Protein AF-A0A835HT18-F1 (afdb_monomer_lite)

Secondary structure (DSSP, 8-state):
--PPPPPPPPSS----------SS------S------HHHHHHHHHHHHHH-TT---EEETTT---HHHHHHHHHTT-EEEESSHHHHHHHHHTT--GGGEEE--SS--GGGG-TT--S---------TT--SHHHHHHHHHH-SS--S--EEE----TT---HHHHHHHHHHHHHHHHHHHHTT-----EEE----PPPPP-

Structure (mmCIF, N/CA/C/O backbone):
data_AF-A0A835HT18-F1
#
_entry.id   AF-A0A835HT18-F1
#
loop_
_atom_site.group_PDB
_atom_site.id
_atom_site.type_symbol
_atom_site.label_atom_id
_atom_site.label_alt_id
_atom_site.label_comp_id
_atom_site.label_asym_id
_atom_site.label_entity_id
_atom_site.label_seq_id
_atom_site.pdbx_PDB_ins_code
_atom_site.Cartn_x
_atom_site.Cartn_y
_atom_site.Cartn_z
_atom_site.occupancy
_atom_site.B_iso_or_equiv
_atom_site.auth_seq_id
_atom_site.auth_comp_id
_atom_site.auth_asym_id
_atom_site.auth_atom_id
_atom_site.pdbx_PDB_model_num
ATOM 1 N N . MET A 1 1 ? -4.740 -11.310 -29.833 1.00 37.78 1 MET A N 1
ATOM 2 C CA . MET A 1 1 ? -3.892 -11.536 -28.641 1.00 37.78 1 MET A CA 1
ATOM 3 C C . MET A 1 1 ? -2.510 -11.981 -29.102 1.00 37.78 1 MET A C 1
ATOM 5 O O . MET A 1 1 ? -2.398 -13.058 -29.666 1.00 37.78 1 MET A O 1
ATOM 9 N N . LYS A 1 2 ? -1.470 -11.154 -28.945 1.00 30.23 2 LYS A N 1
ATOM 10 C CA . LYS A 1 2 ? -0.071 -11.567 -29.153 1.00 30.23 2 LYS A CA 1
ATOM 11 C C . LYS A 1 2 ? 0.671 -11.326 -27.842 1.00 30.23 2 LYS A C 1
ATOM 13 O O . LYS A 1 2 ? 0.792 -10.183 -27.409 1.00 30.23 2 LYS A O 1
ATOM 18 N N . GLY A 1 3 ? 1.054 -12.418 -27.183 1.00 33.50 3 GLY A N 1
ATOM 19 C CA . GLY A 1 3 ? 1.699 -12.409 -25.874 1.00 33.50 3 GLY A CA 1
ATOM 20 C C . GLY A 1 3 ? 3.046 -11.692 -25.915 1.00 33.50 3 GLY A C 1
ATOM 21 O O . GLY A 1 3 ? 3.874 -11.958 -26.787 1.00 33.50 3 GLY A O 1
ATOM 22 N N . ARG A 1 4 ? 3.265 -10.776 -24.968 1.00 36.06 4 ARG A N 1
ATOM 23 C CA . ARG A 1 4 ? 4.593 -10.212 -24.711 1.00 36.06 4 ARG A CA 1
ATOM 24 C C . ARG A 1 4 ? 5.417 -11.279 -23.990 1.00 36.06 4 ARG A C 1
ATOM 26 O O . ARG A 1 4 ? 5.040 -11.724 -22.911 1.00 36.06 4 ARG A O 1
ATOM 33 N N . LYS A 1 5 ? 6.511 -11.716 -24.618 1.00 32.34 5 LYS A N 1
ATOM 34 C CA . LYS A 1 5 ? 7.489 -12.634 -24.021 1.00 32.34 5 LYS A CA 1
ATOM 35 C C . LYS A 1 5 ? 8.257 -11.883 -22.931 1.00 32.34 5 LYS A C 1
ATOM 37 O O . LYS A 1 5 ? 8.897 -10.881 -23.234 1.00 32.34 5 LYS A O 1
ATOM 42 N N . VAL A 1 6 ? 8.187 -12.379 -21.699 1.00 34.62 6 VAL A N 1
ATOM 43 C CA . VAL A 1 6 ? 9.049 -11.959 -20.588 1.00 34.62 6 VAL A CA 1
ATOM 44 C C . VAL A 1 6 ? 10.230 -12.926 -20.547 1.00 34.62 6 VAL A C 1
ATOM 46 O O . VAL A 1 6 ? 10.030 -14.136 -20.465 1.00 34.62 6 VAL A O 1
ATOM 49 N N . THR A 1 7 ? 11.449 -12.408 -20.664 1.00 38.53 7 THR A N 1
ATOM 50 C CA . THR A 1 7 ? 12.697 -13.175 -20.543 1.00 38.53 7 THR A CA 1
ATOM 51 C C . THR A 1 7 ? 13.316 -12.926 -19.173 1.00 38.53 7 THR A C 1
ATOM 53 O O . THR A 1 7 ? 13.544 -11.776 -18.809 1.00 38.53 7 THR A O 1
ATOM 56 N N . ASN A 1 8 ? 13.582 -13.99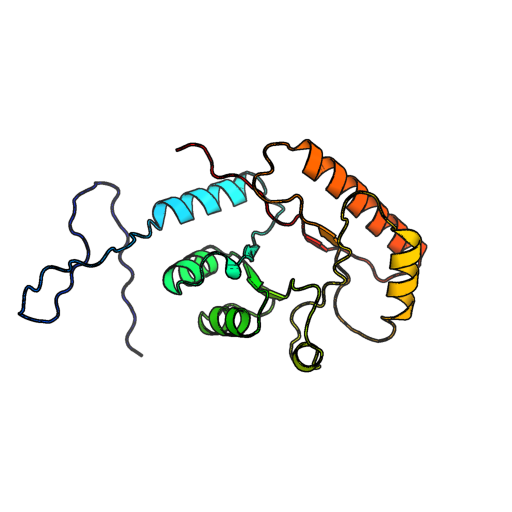7 -18.422 1.00 33.97 8 ASN A N 1
ATOM 57 C CA . ASN A 1 8 ? 14.347 -13.925 -17.176 1.00 33.97 8 ASN A CA 1
ATOM 58 C C . ASN A 1 8 ? 15.830 -13.678 -17.481 1.00 33.97 8 ASN A C 1
ATOM 60 O O . ASN A 1 8 ? 16.388 -14.324 -18.367 1.00 33.97 8 ASN A O 1
ATOM 64 N N . LEU A 1 9 ? 16.451 -12.769 -16.729 1.00 42.66 9 LEU A N 1
ATOM 65 C CA . LEU A 1 9 ? 17.892 -12.515 -16.766 1.00 42.66 9 LEU A CA 1
ATOM 66 C C . LEU A 1 9 ? 18.632 -13.580 -15.943 1.00 42.66 9 LEU A C 1
ATOM 68 O O . LEU A 1 9 ? 18.291 -13.818 -14.782 1.00 42.66 9 LEU A O 1
ATOM 72 N N . SER A 1 10 ? 19.643 -14.217 -16.536 1.00 38.56 10 SER A N 1
ATOM 73 C CA . SER A 1 10 ? 20.622 -15.027 -15.805 1.00 38.56 10 SER A CA 1
ATOM 74 C C . SER A 1 10 ? 21.575 -14.125 -15.015 1.00 38.56 10 SER A C 1
ATOM 76 O O . SER A 1 10 ? 21.836 -12.990 -15.407 1.00 38.56 10 SER A O 1
ATOM 78 N N . LYS A 1 11 ? 22.093 -14.637 -13.891 1.00 45.38 11 LYS A N 1
ATOM 79 C CA . LYS A 1 11 ? 22.919 -13.904 -12.909 1.00 45.38 11 LYS A CA 1
ATOM 80 C C . LYS A 1 11 ? 24.306 -13.475 -13.402 1.00 45.38 11 LYS A C 1
ATOM 82 O O . LYS A 1 11 ? 25.031 -12.821 -12.656 1.00 45.38 11 LYS A O 1
ATOM 87 N N . ASP A 1 12 ? 24.648 -13.772 -14.645 1.00 39.72 12 ASP A N 1
ATOM 88 C CA . ASP A 1 12 ? 25.993 -13.570 -15.154 1.00 39.72 12 ASP A CA 1
ATOM 89 C C . ASP A 1 12 ? 25.951 -12.383 -16.109 1.00 39.72 12 ASP A C 1
ATOM 91 O O . ASP A 1 12 ? 25.510 -12.483 -17.256 1.00 39.72 12 ASP A O 1
ATOM 95 N N . GLY A 1 13 ? 26.329 -11.223 -15.568 1.00 49.88 13 GLY A N 1
ATOM 96 C CA . GLY A 1 13 ? 26.371 -9.957 -16.279 1.00 49.88 13 GLY A CA 1
ATOM 97 C C . GLY A 1 13 ? 27.110 -10.087 -17.606 1.00 49.88 13 GLY A C 1
ATOM 98 O O . GLY A 1 13 ? 28.330 -10.199 -17.651 1.00 49.88 13 GLY A O 1
ATOM 99 N N . SER A 1 14 ? 26.357 -10.026 -18.695 1.00 40.91 14 SER A N 1
ATOM 100 C CA . SER A 1 14 ? 26.882 -9.694 -20.008 1.00 40.91 14 SER A CA 1
ATOM 101 C C . SER A 1 14 ? 25.868 -8.797 -20.703 1.00 40.91 14 SER A C 1
ATOM 103 O O . SER A 1 14 ? 24.657 -9.011 -20.692 1.00 40.91 14 SER A O 1
ATOM 105 N N . THR A 1 15 ? 26.406 -7.695 -21.188 1.00 38.91 15 THR A N 1
ATOM 106 C CA . THR A 1 15 ? 25.774 -6.474 -21.670 1.00 38.91 15 THR A CA 1
ATOM 107 C C . THR A 1 15 ? 25.079 -6.644 -23.018 1.00 38.91 15 THR A C 1
ATOM 109 O O . THR A 1 15 ? 25.328 -5.858 -23.928 1.00 38.91 15 THR A O 1
ATOM 112 N N . ASP A 1 16 ? 24.189 -7.623 -23.168 1.00 35.59 16 ASP A N 1
ATOM 113 C CA . ASP A 1 16 ? 23.307 -7.679 -24.340 1.00 35.59 16 ASP A CA 1
ATOM 114 C C . ASP A 1 16 ? 22.018 -6.904 -24.038 1.00 35.59 16 ASP A C 1
ATOM 116 O O . ASP A 1 16 ? 20.932 -7.422 -23.770 1.00 35.59 16 ASP A O 1
ATOM 120 N N . PHE A 1 17 ? 22.220 -5.591 -23.944 1.00 42.75 17 PHE A N 1
ATOM 121 C CA . PHE A 1 17 ? 21.196 -4.597 -23.692 1.00 42.75 17 PHE A CA 1
ATOM 122 C C . PHE A 1 17 ? 20.192 -4.599 -24.849 1.00 42.75 17 PHE A C 1
ATOM 124 O O . PHE A 1 17 ? 20.570 -4.576 -26.018 1.00 42.75 17 PHE A O 1
ATOM 131 N N . LEU A 1 18 ? 18.902 -4.597 -24.509 1.00 41.56 18 LEU A N 1
ATOM 132 C CA . LEU A 1 18 ? 17.771 -4.457 -25.425 1.00 41.56 18 LEU A CA 1
ATOM 133 C C . LEU A 1 18 ? 17.839 -3.135 -26.214 1.00 41.56 18 LEU A C 1
ATOM 135 O O . LEU A 1 18 ? 17.104 -2.189 -25.948 1.00 41.56 18 LEU A O 1
ATOM 139 N N . LEU A 1 19 ? 18.652 -3.098 -27.263 1.00 39.16 19 LEU A N 1
ATOM 140 C CA . LEU A 1 19 ? 18.348 -2.338 -28.463 1.00 39.16 19 LEU A CA 1
ATOM 141 C C . LEU A 1 19 ? 17.758 -3.340 -29.453 1.00 39.16 19 LEU A C 1
ATOM 143 O O . LEU A 1 19 ? 18.474 -4.101 -30.095 1.00 39.16 19 LEU A O 1
ATOM 147 N N . ARG A 1 20 ? 16.431 -3.353 -29.593 1.00 35.75 20 ARG A N 1
ATOM 148 C CA . ARG A 1 20 ? 15.819 -3.791 -30.851 1.00 35.75 20 ARG A CA 1
ATOM 149 C C . ARG A 1 20 ? 15.718 -2.561 -31.750 1.00 35.75 20 ARG A C 1
ATOM 151 O O . ARG A 1 20 ? 14.727 -1.841 -31.638 1.00 35.75 20 ARG A O 1
ATOM 158 N N . PRO A 1 21 ? 16.677 -2.301 -32.652 1.00 38.69 21 PRO A N 1
ATOM 159 C CA . PRO A 1 21 ? 16.400 -1.433 -33.774 1.00 38.69 21 PRO A CA 1
ATOM 160 C C . PRO A 1 21 ? 15.546 -2.249 -34.749 1.00 38.69 21 PRO A C 1
ATOM 162 O O . PRO A 1 21 ? 16.050 -3.096 -35.477 1.00 38.69 21 PRO A O 1
ATOM 165 N N . THR A 1 22 ? 14.235 -2.019 -34.793 1.00 40.47 22 THR A N 1
ATOM 166 C CA . THR A 1 22 ? 13.418 -2.467 -35.938 1.00 40.47 22 THR A CA 1
ATOM 167 C C . THR A 1 22 ? 13.580 -1.552 -37.158 1.00 40.47 22 THR A C 1
ATOM 169 O O . THR A 1 22 ? 12.724 -1.544 -38.034 1.00 40.47 22 THR A O 1
ATOM 172 N N . SER A 1 23 ? 14.686 -0.809 -37.249 1.00 41.88 23 SER A N 1
ATOM 173 C CA . SER A 1 23 ? 14.995 0.084 -38.363 1.00 41.88 23 SER A CA 1
ATOM 174 C C . SER A 1 23 ? 16.475 -0.064 -38.740 1.00 41.88 23 SER A C 1
ATOM 176 O O . SER A 1 23 ? 17.312 -0.028 -37.839 1.00 41.88 23 SER A O 1
ATOM 178 N N . PRO A 1 24 ? 16.848 -0.167 -40.032 1.00 42.59 24 PRO A N 1
ATOM 179 C CA . PRO A 1 24 ? 18.249 -0.277 -40.464 1.00 42.59 24 PRO A CA 1
ATOM 180 C C . PRO A 1 24 ? 19.070 1.003 -40.235 1.00 42.59 24 PRO A C 1
ATOM 182 O O . PRO A 1 24 ? 20.238 1.065 -40.609 1.00 42.59 24 PRO A O 1
ATOM 185 N N . ASN A 1 25 ? 18.471 2.040 -39.647 1.00 42.28 25 ASN A N 1
ATOM 186 C CA . ASN A 1 25 ? 19.102 3.333 -39.461 1.00 42.28 25 ASN A CA 1
ATOM 187 C C . ASN A 1 25 ? 19.645 3.425 -38.030 1.00 42.28 25 ASN A C 1
ATOM 189 O O . ASN A 1 25 ? 18.896 3.685 -37.088 1.00 42.28 25 ASN A O 1
ATOM 193 N N . LYS A 1 26 ? 20.951 3.176 -37.872 1.00 44.72 26 LYS A N 1
ATOM 194 C CA . LYS A 1 26 ? 21.719 3.465 -36.652 1.00 44.72 26 LYS A CA 1
ATOM 195 C C . LYS A 1 26 ? 21.775 4.983 -36.443 1.00 44.72 26 LYS A C 1
ATOM 197 O O . LYS A 1 26 ? 22.784 5.618 -36.723 1.00 44.72 26 LYS A O 1
ATOM 202 N N . GLN A 1 27 ? 20.685 5.575 -35.974 1.00 50.31 27 GLN A N 1
ATOM 203 C CA . GLN A 1 27 ? 20.776 6.842 -35.264 1.00 50.31 27 GLN A CA 1
ATOM 204 C C . GLN A 1 27 ? 21.199 6.514 -33.836 1.00 50.31 27 GLN A C 1
ATOM 206 O O . GLN A 1 27 ? 20.495 5.798 -33.125 1.00 50.31 27 GLN A O 1
ATOM 211 N N . GLU A 1 28 ? 22.387 6.977 -33.448 1.00 60.50 28 GLU A N 1
ATOM 212 C CA . GLU A 1 28 ? 22.811 6.980 -32.051 1.00 60.50 28 GLU A CA 1
ATOM 213 C C . GLU A 1 28 ? 21.722 7.655 -31.216 1.00 60.50 28 GLU A C 1
ATOM 215 O O . GLU A 1 28 ? 21.399 8.826 -31.427 1.00 60.50 28 GLU A O 1
ATOM 220 N N . VAL A 1 29 ? 21.133 6.903 -30.288 1.00 59.94 29 VAL A N 1
ATOM 221 C CA . VAL A 1 29 ? 20.177 7.443 -29.325 1.00 59.94 29 VAL A CA 1
ATOM 222 C C . VAL A 1 29 ? 20.968 8.358 -28.389 1.00 59.94 29 VAL A C 1
ATOM 224 O O . VAL A 1 29 ? 21.678 7.882 -27.508 1.00 59.94 29 VAL A O 1
ATOM 227 N N . LYS A 1 30 ? 20.907 9.671 -28.637 1.00 66.62 30 LYS A N 1
ATOM 228 C CA . LYS A 1 30 ? 21.591 10.714 -27.848 1.00 66.62 30 LYS A CA 1
ATOM 229 C C . LYS A 1 30 ? 20.800 11.172 -26.621 1.00 66.62 30 LYS A C 1
ATOM 231 O O . LYS A 1 30 ? 21.302 11.986 -25.850 1.00 66.62 30 LYS A O 1
ATOM 236 N N . ASP A 1 31 ? 19.591 10.653 -26.436 1.00 80.62 31 ASP A N 1
ATOM 237 C CA . ASP A 1 31 ? 18.716 11.051 -25.340 1.00 80.62 31 ASP A CA 1
ATOM 238 C C . ASP A 1 31 ? 19.007 10.253 -24.059 1.00 80.62 31 ASP A C 1
ATOM 240 O O . ASP A 1 31 ? 19.327 9.060 -24.125 1.00 80.62 31 ASP A O 1
ATOM 244 N N . PRO A 1 32 ? 18.880 10.881 -22.874 1.00 81.88 32 PRO A N 1
ATOM 245 C CA . PRO A 1 32 ? 19.019 10.176 -21.609 1.00 81.88 32 PRO A CA 1
ATOM 246 C C . PRO A 1 32 ? 17.946 9.088 -21.480 1.00 81.88 32 PRO A C 1
ATOM 248 O O . PRO A 1 32 ? 16.765 9.320 -21.736 1.00 81.88 32 PRO A O 1
ATOM 251 N N . PHE A 1 33 ? 18.356 7.902 -21.033 1.00 83.19 33 PHE A N 1
ATOM 252 C CA . PHE A 1 33 ? 17.470 6.769 -20.775 1.00 83.19 33 PHE A CA 1
ATOM 253 C C . PHE A 1 33 ? 17.648 6.251 -19.344 1.00 83.19 33 PHE A C 1
ATOM 255 O O . PHE A 1 33 ?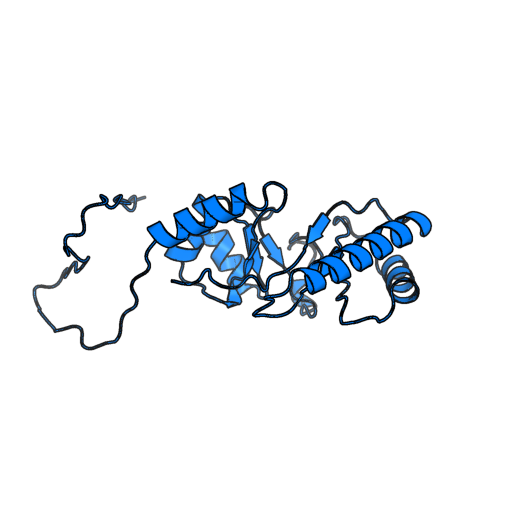 18.677 6.469 -18.706 1.00 83.19 33 PHE A O 1
ATOM 262 N N . TYR A 1 34 ? 16.640 5.537 -18.844 1.00 80.50 34 TYR A N 1
ATOM 263 C CA . TYR A 1 34 ? 16.678 4.875 -17.542 1.00 80.50 34 TYR A CA 1
ATOM 264 C C . TYR A 1 34 ? 16.650 3.359 -17.722 1.00 80.50 34 TYR A C 1
ATOM 266 O O . TYR A 1 34 ? 15.962 2.841 -18.600 1.00 80.50 34 TYR A O 1
ATOM 274 N N . VAL A 1 35 ? 17.371 2.647 -16.856 1.00 85.00 35 VAL A N 1
ATOM 275 C CA . VAL A 1 35 ? 17.333 1.184 -16.776 1.00 85.00 35 VAL A CA 1
ATOM 276 C C . VAL A 1 35 ? 16.567 0.793 -15.524 1.00 85.00 35 VAL A C 1
ATOM 278 O O . VAL A 1 35 ? 16.924 1.196 -14.417 1.00 85.00 35 VAL A O 1
ATOM 281 N N . LEU A 1 36 ? 15.508 0.006 -15.703 1.00 83.25 36 LEU A N 1
ATOM 282 C CA . LEU A 1 36 ? 14.751 -0.563 -14.599 1.00 83.25 36 LEU A CA 1
ATOM 283 C C . LEU A 1 36 ? 15.268 -1.969 -14.288 1.00 83.25 36 LEU A C 1
ATOM 285 O O . LEU A 1 36 ? 15.007 -2.913 -15.031 1.00 83.25 36 LEU A O 1
ATOM 289 N N . ASP A 1 37 ? 15.964 -2.110 -13.163 1.00 87.00 37 ASP A N 1
ATOM 290 C CA . ASP A 1 37 ? 16.392 -3.413 -12.659 1.00 87.00 37 ASP A CA 1
ATOM 291 C C . ASP A 1 37 ? 15.276 -4.064 -11.825 1.00 87.00 37 ASP A C 1
ATOM 293 O O . ASP A 1 37 ? 15.041 -3.728 -10.658 1.00 87.00 37 ASP A O 1
ATOM 297 N N . LEU A 1 38 ? 14.575 -5.020 -12.438 1.00 87.38 38 LEU A N 1
ATOM 298 C CA . LEU A 1 38 ? 13.530 -5.797 -11.770 1.00 87.38 38 LEU A CA 1
ATOM 299 C C . LEU A 1 38 ? 14.087 -6.749 -10.700 1.00 87.38 38 LEU A C 1
ATOM 301 O O . LEU A 1 38 ? 13.356 -7.097 -9.774 1.00 87.38 38 LEU A O 1
ATOM 305 N N . GLY A 1 39 ? 15.361 -7.143 -10.767 1.00 89.44 39 GLY A N 1
ATOM 306 C CA . GLY A 1 39 ? 16.004 -7.974 -9.748 1.00 89.44 39 GLY A CA 1
ATOM 307 C C . GLY A 1 39 ? 16.102 -7.257 -8.401 1.00 89.44 39 GLY A C 1
ATOM 308 O O . GLY A 1 39 ? 15.830 -7.853 -7.352 1.00 89.44 39 GLY A O 1
ATOM 309 N N . ILE A 1 40 ? 16.383 -5.950 -8.420 1.00 89.81 40 ILE A N 1
ATOM 310 C CA . ILE A 1 40 ? 16.332 -5.105 -7.216 1.00 89.81 40 ILE A CA 1
ATOM 311 C C . ILE A 1 40 ? 14.904 -5.056 -6.664 1.00 89.81 40 ILE A C 1
ATOM 313 O O . ILE A 1 40 ? 14.707 -5.190 -5.455 1.00 89.81 40 ILE A O 1
ATOM 317 N N . LEU A 1 41 ? 13.901 -4.897 -7.532 1.00 90.19 41 LEU A N 1
ATOM 318 C CA . LEU A 1 41 ? 12.497 -4.838 -7.123 1.00 90.19 41 LEU A CA 1
ATOM 319 C C . LEU A 1 41 ? 12.042 -6.130 -6.429 1.00 90.19 41 LEU A C 1
ATOM 321 O O . LEU A 1 41 ? 11.452 -6.068 -5.350 1.00 90.19 41 LEU A O 1
ATOM 325 N N . VAL A 1 42 ? 12.360 -7.290 -7.012 1.00 92.19 42 VAL A N 1
ATOM 326 C CA . VAL A 1 42 ? 12.080 -8.611 -6.425 1.00 92.19 42 VAL A CA 1
ATOM 327 C C . VAL A 1 42 ? 12.741 -8.734 -5.052 1.00 92.19 42 VAL A C 1
ATOM 329 O O . VAL A 1 42 ? 12.061 -9.020 -4.066 1.00 92.19 42 VAL A O 1
ATOM 332 N N . SER A 1 43 ? 14.032 -8.409 -4.957 1.00 93.25 43 SER A N 1
ATOM 333 C CA . SER A 1 43 ? 14.794 -8.477 -3.702 1.00 93.25 43 SER A CA 1
ATOM 334 C C . SER A 1 43 ? 14.194 -7.590 -2.601 1.00 93.25 43 SER A C 1
ATOM 336 O O . SER A 1 43 ? 14.143 -7.974 -1.429 1.00 93.25 43 SER A O 1
ATOM 338 N N . LEU A 1 44 ? 13.710 -6.395 -2.960 1.00 92.25 44 LEU A N 1
ATOM 339 C CA . LEU A 1 44 ? 13.044 -5.483 -2.027 1.00 92.25 44 LEU A CA 1
ATOM 340 C C . LEU A 1 44 ? 11.686 -6.022 -1.561 1.00 92.25 44 LEU A C 1
ATOM 342 O O . LEU A 1 44 ? 11.385 -5.940 -0.370 1.00 92.25 44 LEU A O 1
ATOM 346 N N . MET A 1 45 ? 10.889 -6.600 -2.461 1.00 93.69 45 MET A N 1
ATOM 347 C CA . MET A 1 45 ? 9.591 -7.201 -2.126 1.00 93.69 45 MET A CA 1
ATOM 348 C C . MET A 1 45 ? 9.738 -8.436 -1.227 1.00 93.69 45 MET A C 1
ATOM 350 O O . MET A 1 45 ? 8.996 -8.593 -0.253 1.00 93.69 45 MET A O 1
ATOM 354 N N . GLU A 1 46 ? 10.736 -9.281 -1.481 1.00 93.75 46 GLU A N 1
ATOM 355 C CA . GLU A 1 46 ? 11.067 -10.417 -0.614 1.00 93.75 46 GLU A CA 1
ATOM 356 C C . GLU A 1 46 ? 11.530 -9.954 0.770 1.00 93.75 46 GLU A C 1
ATOM 358 O O . GLU A 1 46 ? 11.075 -10.469 1.797 1.00 93.75 46 GLU A O 1
ATOM 363 N N . LYS A 1 47 ? 12.405 -8.940 0.819 1.00 93.94 47 LYS A N 1
ATOM 364 C CA . LYS A 1 47 ? 12.859 -8.340 2.077 1.00 93.94 47 LYS A CA 1
ATOM 365 C C . LYS A 1 47 ? 11.687 -7.765 2.868 1.00 93.94 47 LYS A C 1
ATOM 367 O O . LYS A 1 47 ? 11.622 -7.994 4.077 1.00 93.94 47 LYS A O 1
ATOM 372 N N . TRP A 1 48 ? 10.765 -7.062 2.208 1.00 93.81 48 TRP A N 1
ATOM 373 C CA . TRP A 1 48 ? 9.549 -6.541 2.833 1.00 93.81 48 TRP A CA 1
ATOM 374 C C . TRP A 1 48 ? 8.722 -7.669 3.443 1.00 93.81 48 TRP A C 1
ATOM 376 O O . TRP A 1 48 ? 8.439 -7.641 4.637 1.00 93.81 48 TRP A O 1
ATOM 386 N N . THR A 1 49 ? 8.409 -8.691 2.647 1.00 93.94 49 THR A N 1
ATOM 387 C CA . THR A 1 49 ? 7.577 -9.830 3.060 1.00 93.94 49 THR A CA 1
ATOM 388 C C . THR A 1 49 ? 8.170 -10.558 4.266 1.00 93.94 49 THR A C 1
ATOM 390 O O . THR A 1 49 ? 7.448 -10.920 5.191 1.00 93.94 49 THR A O 1
ATOM 393 N N . ARG A 1 50 ? 9.499 -10.712 4.311 1.00 94.88 50 ARG A N 1
ATOM 394 C CA . ARG A 1 50 ? 10.204 -11.303 5.458 1.00 94.88 50 ARG A CA 1
ATOM 395 C C . ARG A 1 50 ? 10.238 -10.404 6.691 1.00 94.88 50 ARG A C 1
ATOM 397 O O . ARG A 1 50 ? 10.123 -10.901 7.804 1.00 94.88 50 ARG A O 1
ATOM 404 N N . THR A 1 51 ? 10.455 -9.102 6.510 1.00 93.69 51 THR A N 1
ATOM 405 C CA . THR A 1 51 ? 10.650 -8.163 7.630 1.00 93.69 51 THR A CA 1
ATOM 406 C C . THR A 1 51 ? 9.324 -7.743 8.257 1.00 93.69 51 THR A C 1
ATOM 408 O O . THR A 1 51 ? 9.257 -7.485 9.455 1.00 93.69 51 THR A O 1
ATOM 411 N N . MET A 1 52 ? 8.262 -7.670 7.455 1.00 93.19 52 MET A N 1
ATOM 412 C CA . MET A 1 52 ? 6.938 -7.219 7.871 1.00 93.19 52 MET A CA 1
ATOM 413 C C . MET A 1 52 ? 5.846 -8.170 7.355 1.00 93.19 52 MET A C 1
ATOM 415 O O . MET A 1 52 ? 5.018 -7.773 6.536 1.00 93.19 52 MET A O 1
ATOM 419 N N . PRO A 1 53 ? 5.797 -9.422 7.850 1.00 93.75 53 PRO A N 1
ATOM 420 C CA . PRO A 1 53 ? 4.918 -10.466 7.310 1.00 93.75 53 PRO A CA 1
ATOM 421 C C . PRO A 1 53 ? 3.422 -10.165 7.470 1.00 93.75 53 PRO A C 1
ATOM 423 O O . PRO A 1 53 ? 2.603 -10.666 6.707 1.00 93.75 53 PRO A O 1
ATOM 426 N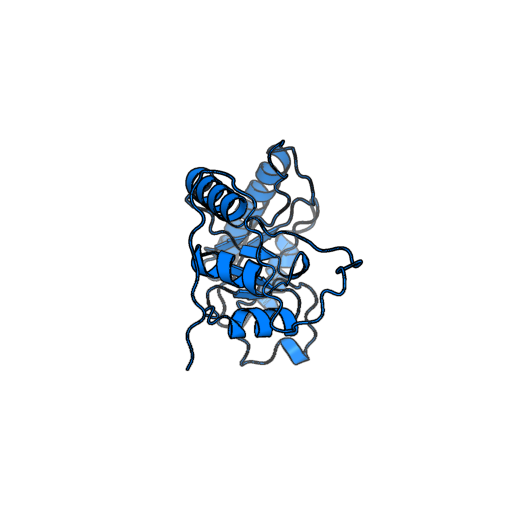 N . ILE A 1 54 ? 3.057 -9.327 8.444 1.00 94.00 54 ILE A N 1
ATOM 427 C CA . ILE A 1 54 ? 1.668 -8.911 8.693 1.00 94.00 54 ILE A CA 1
ATOM 428 C C . ILE A 1 54 ? 1.287 -7.607 7.975 1.00 94.00 54 ILE A C 1
ATOM 430 O O . ILE A 1 54 ? 0.137 -7.180 8.055 1.00 94.00 54 ILE A O 1
ATOM 434 N N . VAL A 1 55 ? 2.234 -6.946 7.299 1.00 93.25 55 VAL A N 1
ATOM 435 C CA . VAL A 1 55 ? 2.008 -5.665 6.619 1.00 93.25 55 VAL A CA 1
ATOM 436 C C . VAL A 1 55 ? 2.032 -5.887 5.115 1.00 93.25 55 VAL A C 1
ATOM 438 O O . VAL A 1 55 ? 3.084 -6.083 4.507 1.00 93.25 55 VAL A O 1
ATOM 441 N N . ARG A 1 56 ? 0.861 -5.798 4.486 1.00 92.62 56 ARG A N 1
ATOM 442 C CA . ARG A 1 56 ? 0.761 -5.865 3.028 1.00 92.62 56 ARG A CA 1
ATOM 443 C C . ARG A 1 56 ? 1.275 -4.560 2.395 1.00 92.62 56 ARG A C 1
ATOM 445 O O . ARG A 1 56 ? 0.802 -3.495 2.790 1.00 92.62 56 ARG A O 1
ATOM 452 N N . PRO A 1 57 ? 2.192 -4.608 1.410 1.00 94.31 57 PRO A N 1
ATOM 453 C CA . PRO A 1 57 ? 2.681 -3.403 0.749 1.00 94.31 57 PRO A CA 1
ATOM 454 C C . PRO A 1 57 ? 1.644 -2.839 -0.230 1.00 94.31 57 PRO A C 1
ATOM 456 O O . PRO A 1 57 ? 1.097 -3.572 -1.058 1.00 94.31 57 PRO A O 1
ATOM 459 N N . PHE A 1 58 ? 1.418 -1.526 -0.158 1.00 93.94 58 PHE A N 1
ATOM 460 C CA . PHE A 1 58 ? 0.672 -0.746 -1.147 1.00 93.94 58 PHE A CA 1
ATOM 461 C C . PHE A 1 58 ? 1.594 0.342 -1.705 1.00 93.94 58 PHE A C 1
ATOM 463 O O . PHE A 1 58 ? 2.091 1.181 -0.955 1.00 93.94 58 PHE A O 1
ATOM 470 N N . TYR A 1 59 ? 1.876 0.292 -3.006 1.00 92.81 59 TYR A N 1
ATOM 471 C CA . TYR A 1 59 ? 2.805 1.208 -3.661 1.00 92.81 59 TYR A CA 1
ATOM 472 C C . TYR A 1 59 ? 2.142 2.552 -3.989 1.00 92.81 59 TYR A C 1
ATOM 474 O O . TYR A 1 59 ? 1.051 2.574 -4.552 1.00 92.81 59 TYR A O 1
ATOM 482 N N . LEU A 1 60 ? 2.819 3.662 -3.684 1.00 88.75 60 LEU A N 1
ATOM 483 C CA . LEU A 1 60 ? 2.354 5.020 -3.986 1.00 88.75 60 LEU A CA 1
ATOM 484 C C . LEU A 1 60 ? 2.562 5.348 -5.473 1.00 88.75 60 LEU A C 1
ATOM 486 O O . LEU A 1 60 ? 3.675 5.678 -5.886 1.00 88.75 60 LEU A O 1
ATOM 490 N N . CYS A 1 61 ? 1.488 5.312 -6.265 1.00 84.88 61 CYS A N 1
ATOM 491 C CA . CYS A 1 61 ? 1.545 5.470 -7.727 1.00 84.88 61 CYS A CA 1
ATOM 492 C C . CYS A 1 61 ? 2.080 6.835 -8.181 1.00 84.88 61 CYS A C 1
ATOM 494 O O . CYS A 1 61 ? 2.647 6.946 -9.264 1.00 84.88 61 CYS A O 1
ATOM 496 N N . GLN A 1 62 ? 1.936 7.862 -7.341 1.00 82.31 62 GLN A N 1
ATOM 497 C CA . GLN A 1 62 ? 2.426 9.215 -7.616 1.00 82.31 62 GLN A CA 1
ATOM 498 C C . GLN A 1 62 ? 3.950 9.299 -7.784 1.00 82.31 62 GLN A C 1
ATOM 500 O O . GLN A 1 62 ? 4.441 10.258 -8.370 1.00 82.31 62 GLN A O 1
ATOM 505 N N . MET A 1 63 ? 4.704 8.330 -7.252 1.00 78.25 63 MET A N 1
ATOM 506 C CA . MET A 1 63 ? 6.169 8.371 -7.252 1.00 78.25 63 MET A CA 1
ATOM 507 C C . MET A 1 63 ? 6.772 7.905 -8.587 1.00 78.25 63 MET A C 1
ATOM 509 O O . MET A 1 63 ? 7.762 8.474 -9.040 1.00 78.25 63 MET A O 1
ATOM 513 N N . GLN A 1 64 ? 6.201 6.863 -9.200 1.00 80.62 64 GLN A N 1
ATOM 514 C CA . GLN A 1 64 ? 6.581 6.332 -10.512 1.00 80.62 64 GLN A CA 1
ATOM 515 C C . GLN A 1 64 ? 5.386 5.581 -11.110 1.00 80.62 64 GLN A C 1
ATOM 517 O O . GLN A 1 64 ? 4.883 4.631 -10.512 1.00 80.62 64 GLN A O 1
ATOM 522 N N . SER A 1 65 ? 4.957 5.983 -12.303 1.00 81.56 65 SER A N 1
ATOM 523 C CA . SER A 1 65 ? 3.762 5.463 -12.978 1.00 81.56 65 SER A CA 1
ATOM 524 C C . SER A 1 65 ? 4.068 4.621 -14.221 1.00 81.56 65 SER A C 1
ATOM 526 O O . SER A 1 65 ? 3.151 4.261 -14.960 1.00 81.56 65 SER A O 1
ATOM 528 N N . GLU A 1 66 ? 5.342 4.288 -14.458 1.00 86.31 66 GLU A N 1
ATOM 529 C CA . GLU A 1 66 ? 5.754 3.458 -15.591 1.00 86.31 66 GLU A CA 1
ATOM 530 C C . GLU A 1 66 ? 5.033 2.083 -15.570 1.00 86.31 66 GLU A C 1
ATOM 532 O O . GLU A 1 66 ? 5.101 1.360 -14.568 1.00 86.31 66 GLU A O 1
ATOM 537 N N . PRO A 1 67 ? 4.312 1.702 -16.647 1.00 88.88 67 PRO A N 1
ATOM 538 C CA . PRO A 1 67 ? 3.475 0.503 -16.654 1.00 88.88 67 PRO A CA 1
ATOM 539 C C . PRO A 1 67 ? 4.203 -0.821 -16.400 1.00 88.88 67 PRO A C 1
ATOM 541 O O . PRO A 1 67 ? 3.620 -1.706 -15.772 1.00 88.88 67 PRO A O 1
ATOM 544 N N . ALA A 1 68 ? 5.438 -1.005 -16.877 1.00 88.81 68 ALA A N 1
ATOM 545 C CA . ALA A 1 68 ? 6.194 -2.233 -16.630 1.00 88.81 68 ALA A CA 1
ATOM 546 C C . ALA A 1 68 ? 6.598 -2.358 -15.152 1.00 88.81 68 ALA A C 1
ATOM 548 O O . ALA A 1 68 ? 6.494 -3.444 -14.581 1.00 88.81 68 ALA A O 1
ATOM 549 N N . PHE A 1 69 ? 6.962 -1.252 -14.506 1.00 90.75 69 PHE A N 1
ATOM 550 C CA . PHE A 1 69 ? 7.239 -1.178 -13.076 1.00 90.75 69 PHE A CA 1
ATOM 551 C C . PHE A 1 69 ? 6.001 -1.498 -12.232 1.00 90.75 69 PHE A C 1
ATOM 553 O O . PHE A 1 69 ? 6.047 -2.375 -11.364 1.00 90.75 69 PHE A O 1
ATOM 560 N N . LEU A 1 70 ? 4.870 -0.844 -12.519 1.00 93.06 70 LEU A N 1
ATOM 561 C CA . LEU A 1 70 ? 3.601 -1.120 -11.840 1.00 93.06 70 LEU A CA 1
ATOM 562 C C . LEU A 1 70 ? 3.137 -2.565 -12.085 1.00 93.06 70 LEU A C 1
ATOM 564 O O . LEU A 1 70 ? 2.680 -3.238 -11.162 1.00 93.06 70 LEU A O 1
ATOM 568 N N . GLY A 1 71 ? 3.306 -3.076 -13.307 1.00 92.56 71 GLY A N 1
ATOM 569 C CA . GLY A 1 71 ? 2.991 -4.458 -13.662 1.00 92.56 71 GLY A CA 1
ATOM 570 C C . GLY A 1 71 ? 3.837 -5.473 -12.889 1.00 92.56 71 GLY A C 1
ATOM 571 O O . GLY A 1 71 ? 3.302 -6.460 -12.383 1.00 92.56 71 GLY A O 1
ATOM 572 N N . ALA A 1 72 ? 5.136 -5.212 -12.728 1.00 93.38 72 ALA A N 1
ATOM 573 C CA . ALA A 1 72 ? 6.023 -6.055 -11.932 1.00 93.38 72 ALA A CA 1
ATOM 574 C C . ALA A 1 72 ? 5.624 -6.062 -10.446 1.00 93.38 72 ALA A C 1
ATOM 576 O O . ALA A 1 72 ? 5.503 -7.130 -9.849 1.00 93.38 72 ALA A O 1
ATOM 577 N N . LEU A 1 73 ? 5.331 -4.896 -9.859 1.00 94.94 73 LEU A N 1
ATOM 578 C CA . LEU A 1 73 ? 4.801 -4.792 -8.492 1.00 94.94 73 LEU A CA 1
ATOM 579 C C . LEU A 1 73 ? 3.489 -5.574 -8.314 1.00 94.94 73 LEU A C 1
ATOM 581 O O . LEU A 1 73 ? 3.324 -6.301 -7.331 1.00 94.94 73 LEU A O 1
ATOM 585 N N . ALA A 1 74 ? 2.569 -5.457 -9.275 1.00 95.00 74 ALA A N 1
ATOM 586 C CA . ALA A 1 74 ? 1.290 -6.161 -9.258 1.00 95.00 74 ALA A CA 1
ATOM 587 C C . ALA A 1 74 ? 1.464 -7.686 -9.296 1.00 95.00 74 ALA A C 1
ATOM 589 O O . ALA A 1 74 ? 0.753 -8.393 -8.569 1.00 95.00 74 ALA A O 1
ATOM 590 N N . ALA A 1 75 ? 2.401 -8.174 -10.117 1.00 94.00 75 ALA A N 1
ATOM 591 C CA . ALA A 1 75 ? 2.760 -9.587 -10.230 1.00 94.00 75 ALA A CA 1
ATOM 592 C C . ALA A 1 75 ? 3.416 -10.124 -8.948 1.00 94.00 75 ALA A C 1
ATOM 594 O O . ALA A 1 75 ? 3.170 -11.265 -8.567 1.00 94.00 75 ALA A O 1
ATOM 595 N N . LEU A 1 76 ? 4.171 -9.282 -8.234 1.00 94.44 76 LEU A N 1
ATOM 596 C CA . LEU A 1 76 ? 4.755 -9.588 -6.920 1.00 94.44 76 LEU A CA 1
ATOM 597 C C . LEU A 1 76 ? 3.749 -9.466 -5.757 1.00 94.44 76 LEU A C 1
ATOM 599 O O . LEU A 1 76 ? 4.122 -9.604 -4.595 1.00 94.44 76 LEU A O 1
ATOM 603 N N . GLY A 1 77 ? 2.466 -9.217 -6.044 1.00 93.00 77 GLY A N 1
ATOM 604 C CA . GLY A 1 77 ? 1.385 -9.244 -5.054 1.00 93.00 77 GLY A CA 1
ATOM 605 C C . GLY A 1 77 ? 1.127 -7.925 -4.316 1.00 93.00 77 GLY A C 1
ATOM 606 O O . GLY A 1 77 ? 0.237 -7.886 -3.452 1.00 93.00 77 GLY A O 1
ATOM 607 N N . ALA A 1 78 ? 1.830 -6.845 -4.676 1.00 95.38 78 ALA A N 1
ATOM 608 C CA . ALA A 1 78 ? 1.596 -5.521 -4.107 1.00 95.38 78 ALA A CA 1
ATOM 609 C C . ALA A 1 78 ? 0.166 -5.023 -4.392 1.00 95.38 78 ALA A C 1
ATOM 611 O O . ALA A 1 78 ? -0.483 -5.422 -5.369 1.00 95.38 78 ALA A O 1
ATOM 612 N N . GLY A 1 79 ? -0.333 -4.174 -3.496 1.00 94.69 79 GLY A N 1
ATOM 613 C CA . GLY A 1 79 ? -1.446 -3.273 -3.771 1.00 94.69 79 GLY A CA 1
ATOM 614 C C . GLY A 1 79 ? -0.951 -1.900 -4.223 1.00 94.69 79 GLY A C 1
ATOM 615 O O . GLY A 1 79 ? 0.254 -1.665 -4.324 1.00 94.69 79 GLY A O 1
ATOM 616 N N . PHE A 1 80 ? -1.882 -0.982 -4.459 1.00 92.88 80 PHE A N 1
ATOM 617 C CA . PHE A 1 80 ? -1.599 0.354 -4.971 1.00 92.88 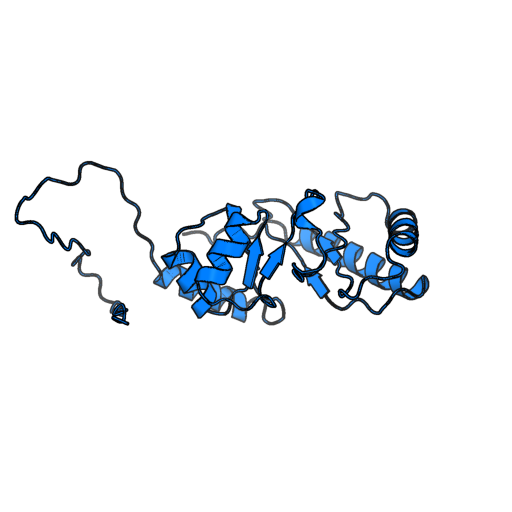80 PHE A CA 1
ATOM 618 C C . PHE A 1 80 ? -2.349 1.410 -4.174 1.00 92.88 80 PHE A C 1
ATOM 620 O O . PHE A 1 80 ? -3.553 1.304 -3.954 1.00 92.88 80 PHE A O 1
ATOM 627 N N . ASP A 1 81 ? -1.617 2.420 -3.737 1.00 89.44 81 ASP A N 1
ATOM 628 C CA . ASP A 1 81 ? -2.150 3.656 -3.197 1.00 89.44 81 ASP A CA 1
ATOM 629 C C . ASP A 1 81 ? -2.147 4.692 -4.328 1.00 89.44 81 ASP A C 1
ATOM 631 O O . ASP A 1 81 ? -1.100 5.040 -4.888 1.00 89.44 81 ASP A O 1
ATOM 635 N N . CYS A 1 82 ? -3.349 5.102 -4.715 1.00 88.19 82 CYS A N 1
ATOM 636 C CA . CYS A 1 82 ? -3.602 6.061 -5.773 1.00 88.19 82 CYS A CA 1
ATOM 637 C C . CYS A 1 82 ? -4.169 7.347 -5.171 1.00 88.19 82 CYS A C 1
ATOM 639 O O . CYS A 1 82 ? -5.019 7.321 -4.281 1.00 88.19 82 CYS A O 1
ATOM 641 N N . ALA A 1 83 ? -3.783 8.485 -5.728 1.00 84.12 83 ALA A N 1
ATOM 642 C CA . ALA A 1 83 ? -4.243 9.809 -5.327 1.00 84.12 83 ALA A CA 1
ATOM 643 C C . ALA A 1 83 ? -5.090 10.512 -6.400 1.00 84.12 83 ALA A C 1
ATOM 645 O O . ALA A 1 83 ? -5.704 11.553 -6.128 1.00 84.12 83 ALA A O 1
ATOM 646 N N . SER A 1 84 ? -5.171 9.935 -7.600 1.00 83.88 84 SER A N 1
ATOM 647 C CA . SER A 1 84 ? -5.944 10.456 -8.724 1.00 83.88 84 SER A CA 1
ATOM 648 C C . SER A 1 84 ? -6.706 9.352 -9.460 1.00 83.88 84 SER A C 1
ATOM 650 O O . SER A 1 84 ? -6.381 8.169 -9.379 1.00 83.88 84 SER A O 1
ATOM 652 N N . ARG A 1 85 ? -7.741 9.745 -10.211 1.00 83.38 85 ARG A N 1
ATOM 653 C CA . ARG A 1 85 ? -8.502 8.821 -11.061 1.00 83.38 85 ARG A CA 1
ATOM 654 C C . ARG A 1 85 ? -7.631 8.206 -12.162 1.00 83.38 85 ARG A C 1
ATOM 656 O O . ARG A 1 85 ? -7.782 7.024 -12.440 1.00 83.38 85 ARG A O 1
ATOM 663 N N . ALA A 1 86 ? -6.713 8.987 -12.730 1.00 87.75 86 ALA A N 1
ATOM 664 C CA . ALA A 1 86 ? -5.783 8.513 -13.751 1.00 87.75 86 ALA A CA 1
ATOM 665 C C . ALA A 1 86 ? -4.886 7.378 -13.227 1.00 87.75 86 ALA A C 1
ATOM 667 O O . ALA A 1 86 ? -4.695 6.382 -13.916 1.00 87.75 86 ALA A O 1
ATOM 668 N N . GLU A 1 87 ? -4.400 7.480 -11.985 1.00 89.62 87 GLU A N 1
ATOM 669 C CA . GLU A 1 87 ? -3.626 6.406 -11.344 1.00 89.62 87 GLU A CA 1
ATOM 670 C C . GLU A 1 87 ? -4.464 5.141 -11.130 1.00 89.62 87 GLU A C 1
ATOM 672 O O . GLU A 1 87 ? -4.000 4.042 -11.424 1.00 89.62 87 GLU A O 1
ATOM 677 N N . ILE A 1 88 ? -5.714 5.287 -10.677 1.00 88.94 88 ILE A N 1
ATOM 678 C CA . ILE A 1 88 ? -6.631 4.150 -10.502 1.00 88.94 88 ILE A CA 1
ATOM 679 C C . ILE A 1 88 ? -6.875 3.456 -11.845 1.00 88.94 88 ILE A C 1
ATOM 681 O O . ILE A 1 88 ? -6.770 2.236 -11.936 1.00 88.94 88 ILE A O 1
ATOM 685 N N . GLU A 1 89 ? -7.182 4.219 -12.895 1.00 90.75 89 GLU A N 1
ATOM 686 C CA . GLU A 1 89 ? -7.422 3.681 -14.238 1.00 90.75 89 GLU A CA 1
ATOM 687 C C . GLU A 1 89 ? -6.176 2.985 -14.802 1.00 90.75 89 GLU A C 1
ATOM 689 O O . GLU A 1 89 ? -6.297 1.896 -15.363 1.00 90.75 89 GLU A O 1
ATOM 694 N N . ALA A 1 90 ? -4.981 3.545 -14.589 1.00 90.50 90 ALA A N 1
ATOM 695 C CA . ALA A 1 90 ? -3.722 2.924 -14.994 1.00 90.50 90 ALA A CA 1
ATOM 696 C C . ALA A 1 90 ? -3.491 1.574 -14.295 1.00 90.50 90 ALA A C 1
ATOM 698 O O . ALA A 1 90 ? -3.142 0.592 -14.947 1.00 90.50 90 ALA A O 1
ATOM 699 N N . VAL A 1 91 ? -3.735 1.495 -12.985 1.00 93.06 91 VAL A N 1
ATOM 700 C CA . VAL A 1 91 ? -3.587 0.255 -12.208 1.00 93.06 91 VAL A CA 1
ATOM 701 C C . VAL A 1 91 ? -4.634 -0.790 -12.614 1.00 93.06 91 VAL A C 1
ATOM 703 O O . VAL A 1 91 ? -4.300 -1.961 -12.803 1.00 93.06 91 VAL A O 1
ATOM 706 N N . LEU A 1 92 ? -5.889 -0.382 -12.820 1.00 92.94 92 LEU A N 1
ATOM 707 C CA . LEU A 1 92 ? -6.950 -1.270 -13.308 1.00 92.94 92 LEU A CA 1
ATOM 708 C C . LEU A 1 92 ? -6.644 -1.814 -14.711 1.00 92.94 92 LEU A C 1
ATOM 710 O O . LEU A 1 92 ? -6.894 -2.989 -14.976 1.00 92.94 92 LEU A O 1
ATOM 714 N N . ALA A 1 93 ? -6.057 -1.001 -15.594 1.00 93.44 93 ALA A N 1
ATOM 715 C CA . ALA A 1 93 ? -5.657 -1.422 -16.938 1.00 93.44 93 ALA A CA 1
ATOM 716 C C . ALA A 1 93 ? -4.580 -2.525 -16.933 1.00 93.44 93 ALA A C 1
ATOM 718 O O . ALA A 1 93 ? -4.462 -3.270 -17.906 1.00 93.44 93 ALA A O 1
ATOM 719 N N . LEU A 1 94 ? -3.836 -2.680 -15.832 1.00 93.75 94 LEU A N 1
ATOM 720 C CA . LEU A 1 94 ? -2.884 -3.777 -15.617 1.00 93.75 94 LEU A CA 1
ATOM 721 C C . LEU A 1 94 ? -3.555 -5.070 -15.113 1.00 93.75 94 LEU A C 1
ATOM 723 O O . LEU A 1 94 ? -2.865 -6.052 -14.843 1.00 93.75 94 LEU A O 1
ATOM 727 N N . GLY A 1 95 ? -4.885 -5.093 -14.968 1.00 93.00 95 GLY A N 1
ATOM 728 C CA . GLY A 1 95 ? -5.639 -6.244 -14.462 1.00 93.00 95 GLY A CA 1
ATOM 729 C C . GLY A 1 95 ? -5.597 -6.392 -12.939 1.00 93.00 95 GLY A C 1
ATOM 730 O O . GLY A 1 95 ? -5.899 -7.459 -12.403 1.00 93.00 95 GLY A O 1
ATOM 731 N N . VAL A 1 96 ? -5.207 -5.341 -12.214 1.00 93.69 96 VAL A N 1
ATOM 732 C CA . VAL A 1 96 ? -5.216 -5.340 -10.749 1.00 93.69 96 VAL A CA 1
ATOM 733 C C . VAL A 1 96 ? -6.655 -5.243 -10.249 1.00 93.69 96 VAL A C 1
ATOM 735 O O . VAL A 1 96 ? -7.405 -4.357 -10.644 1.00 93.69 96 VAL A O 1
ATOM 738 N N . SER A 1 97 ? -7.035 -6.155 -9.356 1.00 90.38 97 SER A N 1
ATOM 739 C CA . SER A 1 97 ? -8.373 -6.163 -8.766 1.00 90.38 97 SER A CA 1
ATOM 740 C C . SER A 1 97 ? -8.610 -4.940 -7.854 1.00 90.38 97 SER A C 1
ATOM 742 O O . SER A 1 97 ? -7.692 -4.560 -7.118 1.00 90.38 97 SER A O 1
ATOM 744 N N . PRO A 1 98 ? -9.817 -4.333 -7.849 1.00 87.81 98 PRO A N 1
ATOM 745 C CA . PRO A 1 98 ? -10.120 -3.140 -7.052 1.00 87.81 98 PRO A CA 1
ATOM 746 C C . PRO A 1 98 ? -9.874 -3.268 -5.539 1.00 87.81 98 PRO A C 1
ATOM 748 O O . PRO A 1 98 ? -9.587 -2.266 -4.893 1.00 87.81 98 PRO A O 1
ATOM 751 N N . ASP A 1 99 ? -9.938 -4.473 -4.961 1.00 86.75 99 ASP A N 1
ATOM 752 C CA . ASP A 1 99 ? -9.630 -4.723 -3.539 1.00 86.75 99 ASP A CA 1
ATOM 753 C C . ASP A 1 99 ? -8.155 -4.469 -3.181 1.00 86.75 99 ASP A C 1
ATOM 755 O O . ASP A 1 99 ? -7.821 -4.263 -2.014 1.00 86.75 99 ASP A O 1
ATOM 759 N N . ARG A 1 100 ? -7.273 -4.430 -4.187 1.00 90.88 100 ARG A N 1
ATOM 760 C CA . ARG A 1 100 ? -5.855 -4.084 -4.040 1.00 90.88 100 ARG A CA 1
ATOM 761 C C . ARG A 1 100 ? -5.565 -2.607 -4.296 1.00 90.88 100 ARG A C 1
ATOM 763 O O . ARG A 1 100 ? -4.393 -2.247 -4.373 1.00 90.88 100 ARG A O 1
ATOM 770 N N . ILE A 1 101 ? -6.586 -1.757 -4.418 1.00 88.69 101 ILE A N 1
ATOM 771 C CA . ILE A 1 101 ? -6.425 -0.322 -4.664 1.00 88.69 101 ILE A CA 1
ATOM 772 C C . ILE A 1 101 ? -6.984 0.476 -3.488 1.00 88.69 101 ILE A C 1
ATOM 774 O O . ILE A 1 101 ? -8.123 0.299 -3.056 1.00 88.69 101 ILE A O 1
ATOM 778 N N . VAL A 1 102 ? -6.174 1.397 -2.987 1.00 84.56 102 VAL A N 1
ATOM 779 C CA . VAL A 1 102 ? -6.543 2.372 -1.969 1.00 84.56 102 VAL A CA 1
ATOM 780 C C . VAL A 1 102 ? -6.551 3.746 -2.614 1.00 84.56 102 VAL A C 1
ATOM 782 O O . VAL A 1 102 ? -5.570 4.150 -3.223 1.00 84.56 102 VAL A O 1
ATOM 785 N N . TYR A 1 103 ? -7.657 4.478 -2.473 1.00 80.62 103 TYR A N 1
ATOM 786 C CA . TYR A 1 103 ? -7.724 5.870 -2.905 1.00 80.62 103 TYR A CA 1
ATOM 787 C C . TYR A 1 103 ? -7.415 6.795 -1.715 1.00 80.62 103 TYR A C 1
ATOM 789 O O . TYR A 1 103 ? -8.334 7.363 -1.111 1.00 80.62 103 TYR A O 1
ATOM 797 N N . ALA A 1 104 ? -6.136 6.956 -1.357 1.00 70.62 104 ALA A N 1
ATOM 798 C CA . ALA A 1 104 ? -5.719 7.643 -0.126 1.00 70.62 104 ALA A CA 1
ATOM 799 C C . ALA A 1 104 ? -5.589 9.175 -0.252 1.00 70.62 104 ALA A C 1
ATOM 801 O O . ALA A 1 104 ? -4.836 9.801 0.488 1.00 70.62 104 ALA A O 1
ATOM 802 N N . ASN A 1 105 ? -6.342 9.827 -1.145 1.00 67.94 105 ASN A N 1
ATOM 803 C CA . ASN A 1 105 ? -6.378 11.293 -1.190 1.00 67.94 105 ASN A CA 1
ATOM 804 C C . ASN A 1 105 ? -7.355 11.847 -0.120 1.00 67.94 105 ASN A C 1
ATOM 806 O O . ASN A 1 105 ? -8.547 11.527 -0.202 1.00 67.94 105 ASN A O 1
ATOM 810 N N . PRO A 1 106 ? -6.918 12.656 0.871 1.00 59.59 106 PRO A N 1
ATOM 811 C CA . PRO A 1 106 ? -7.814 13.282 1.854 1.00 59.59 106 PRO A CA 1
ATOM 812 C C . PRO A 1 106 ? -8.853 14.219 1.231 1.00 59.59 106 PRO A C 1
ATOM 814 O O . PRO A 1 106 ? -9.971 14.321 1.730 1.00 59.59 106 PRO A O 1
ATOM 817 N N . CYS A 1 107 ? -8.492 14.895 0.142 1.00 58.69 107 CYS A N 1
ATOM 818 C CA . CYS A 1 107 ? -9.258 15.982 -0.460 1.00 58.69 107 CYS A CA 1
ATOM 819 C C . CYS A 1 107 ? -9.803 15.545 -1.823 1.00 58.69 107 CYS A C 1
ATOM 821 O O . CYS A 1 107 ? -9.377 16.022 -2.875 1.00 58.69 107 CYS A O 1
ATOM 823 N N . LYS A 1 108 ? -10.731 14.585 -1.815 1.00 63.53 108 LYS A N 1
ATOM 824 C CA . LYS A 1 108 ? -11.367 14.094 -3.046 1.00 63.53 108 LYS A CA 1
ATOM 825 C C . LYS A 1 108 ? -12.389 15.117 -3.546 1.00 63.53 108 LYS A C 1
ATOM 827 O O . LYS A 1 108 ? -13.243 15.554 -2.779 1.00 63.53 108 LYS A O 1
ATOM 832 N N . ALA A 1 109 ? -12.341 15.451 -4.836 1.00 56.81 109 ALA A N 1
ATOM 833 C CA . ALA A 1 109 ? -13.415 16.205 -5.480 1.00 56.81 109 ALA A CA 1
ATOM 834 C C . ALA A 1 109 ? -14.736 15.423 -5.374 1.00 56.81 109 ALA A C 1
ATOM 836 O O . ALA A 1 109 ? -14.738 14.203 -5.539 1.00 56.81 109 ALA A O 1
ATOM 837 N N . GLU A 1 110 ? -15.862 16.105 -5.144 1.00 56.22 110 GLU A N 1
ATOM 838 C CA . GLU A 1 110 ? -17.176 15.465 -4.952 1.00 56.22 110 GLU A CA 1
ATOM 839 C C . GLU A 1 110 ? -17.549 14.519 -6.108 1.00 56.22 110 GLU A C 1
ATOM 841 O O . GLU A 1 110 ? -18.049 13.413 -5.891 1.00 56.22 110 GLU A O 1
ATOM 846 N N . ALA A 1 111 ? -17.202 14.895 -7.342 1.00 56.81 111 ALA A N 1
ATOM 847 C CA . ALA A 1 111 ? -17.396 14.069 -8.531 1.00 56.81 111 ALA A CA 1
ATOM 848 C C . ALA A 1 111 ? -16.692 12.695 -8.457 1.00 56.81 111 ALA A C 1
ATOM 850 O O . ALA A 1 111 ? -17.154 11.739 -9.080 1.00 56.81 111 ALA A O 1
ATOM 851 N N . HIS A 1 112 ? -15.614 12.571 -7.673 1.00 53.75 112 HIS A N 1
ATOM 852 C CA . HIS A 1 112 ? -14.863 11.330 -7.446 1.00 53.75 112 HIS A CA 1
ATOM 853 C C . HIS A 1 112 ? -15.398 10.499 -6.264 1.00 53.75 112 HIS A C 1
ATOM 855 O O . HIS A 1 112 ? -14.915 9.396 -6.025 1.00 53.75 112 HIS A O 1
ATOM 861 N N . ILE A 1 113 ? -16.399 11.003 -5.530 1.00 54.41 113 ILE A N 1
ATOM 862 C CA . ILE A 1 113 ? -17.035 10.339 -4.375 1.00 54.41 113 ILE A CA 1
ATOM 863 C C . ILE A 1 113 ? -18.315 9.575 -4.804 1.00 54.41 113 ILE A C 1
ATOM 865 O O . ILE A 1 113 ? -19.013 8.990 -3.975 1.00 54.41 113 ILE A O 1
ATOM 869 N N . ARG A 1 114 ? -18.646 9.538 -6.107 1.00 42.53 114 ARG A N 1
ATOM 870 C CA . ARG A 1 114 ? -19.873 8.903 -6.632 1.00 42.53 114 ARG A CA 1
ATOM 871 C C . ARG A 1 114 ? -19.996 7.402 -6.283 1.00 42.53 114 ARG A C 1
ATOM 873 O O . ARG A 1 114 ? -18.986 6.703 -6.205 1.00 42.53 114 ARG A O 1
ATOM 880 N N . PRO A 1 115 ? -21.233 6.859 -6.186 1.00 39.03 115 PRO A N 1
ATOM 881 C CA . PRO A 1 115 ? -21.539 5.579 -5.520 1.00 39.03 115 PRO A CA 1
ATOM 882 C C . PRO A 1 115 ? -20.928 4.310 -6.137 1.00 39.03 115 PRO A C 1
ATOM 884 O O . PRO A 1 115 ? -21.027 3.244 -5.541 1.00 39.03 115 PRO A O 1
ATOM 887 N N . ARG A 1 116 ? -20.337 4.394 -7.336 1.00 32.06 116 ARG A N 1
ATOM 888 C CA . ARG A 1 116 ? -19.776 3.246 -8.072 1.00 32.06 116 ARG A CA 1
ATOM 889 C C . ARG A 1 116 ? -18.259 3.099 -7.962 1.00 32.06 116 ARG A C 1
ATOM 891 O O . ARG A 1 116 ? -17.751 2.034 -8.293 1.00 32.06 116 ARG A O 1
ATOM 898 N N . MET A 1 117 ? -17.537 4.110 -7.472 1.00 33.00 117 MET A N 1
ATOM 899 C CA . MET A 1 117 ? -16.130 3.942 -7.100 1.00 33.00 117 MET A CA 1
ATOM 900 C C . MET A 1 117 ? -16.074 3.401 -5.672 1.00 33.00 117 MET A C 1
ATOM 902 O O . MET A 1 117 ? -15.833 4.126 -4.709 1.00 33.00 117 MET A O 1
ATOM 906 N N . MET A 1 118 ? -16.329 2.100 -5.540 1.00 32.31 118 MET A N 1
ATOM 907 C CA . MET A 1 118 ? -16.020 1.334 -4.336 1.00 32.31 118 MET A CA 1
ATOM 908 C C . MET A 1 118 ? -14.496 1.176 -4.244 1.00 32.31 118 MET A C 1
ATOM 910 O O . MET A 1 118 ? -13.948 0.107 -4.475 1.00 32.31 118 MET A O 1
ATOM 914 N N . VAL A 1 119 ? -13.800 2.275 -3.966 1.00 35.16 119 VAL A N 1
ATOM 915 C CA . VAL A 1 119 ? -12.371 2.282 -3.655 1.00 35.16 119 VAL A CA 1
ATOM 916 C C . VAL A 1 119 ? -12.292 2.754 -2.218 1.00 35.16 119 VAL A C 1
ATOM 918 O O . VAL A 1 119 ? -12.335 3.949 -1.938 1.00 35.16 119 VAL A O 1
ATOM 921 N N . VAL A 1 120 ? -12.385 1.761 -1.334 1.00 38.34 120 VAL A N 1
ATOM 922 C CA . VAL A 1 120 ? -12.358 1.794 0.131 1.00 38.34 120 VAL A CA 1
ATOM 923 C C . VAL A 1 120 ? -12.299 3.219 0.710 1.00 38.34 120 VAL A C 1
ATOM 925 O O . VAL A 1 120 ? -11.250 3.857 0.740 1.00 38.34 120 VAL A O 1
ATOM 928 N N . GLN A 1 121 ? -13.436 3.758 1.152 1.00 38.34 121 GLN A N 1
ATOM 929 C CA . GLN A 1 121 ? -13.484 5.102 1.734 1.00 38.34 121 GLN A CA 1
ATOM 930 C C . GLN A 1 121 ? -12.671 5.136 3.035 1.00 38.34 121 GLN A C 1
ATOM 932 O O . GLN A 1 121 ? -13.111 4.658 4.075 1.00 38.34 121 GLN A O 1
ATOM 937 N N . ASP A 1 122 ? -11.465 5.701 2.966 1.00 46.19 122 ASP A N 1
ATOM 938 C CA . ASP A 1 122 ? -10.693 6.080 4.142 1.00 46.19 122 ASP A CA 1
ATOM 939 C C . ASP A 1 122 ? -11.392 7.238 4.846 1.00 46.19 122 ASP A C 1
ATOM 941 O O . ASP A 1 122 ? -11.408 8.362 4.341 1.00 46.19 122 ASP A O 1
ATOM 945 N N . ALA A 1 123 ? -11.894 7.001 6.056 1.00 42.38 123 ALA A N 1
ATOM 946 C CA . ALA A 1 123 ? -11.852 8.044 7.067 1.00 42.38 123 ALA A CA 1
ATOM 947 C C . ALA A 1 123 ? -10.370 8.242 7.417 1.00 42.38 123 ALA A C 1
ATOM 949 O O . ALA A 1 123 ? -9.854 7.640 8.354 1.00 42.38 123 ALA A O 1
ATOM 950 N N . LEU A 1 124 ? -9.651 9.012 6.596 1.00 44.53 124 LEU A N 1
ATOM 951 C CA . LEU A 1 124 ? -8.262 9.353 6.863 1.00 44.53 124 LEU A CA 1
ATOM 952 C C . LEU A 1 124 ? -8.246 10.266 8.089 1.00 44.53 124 LEU A C 1
ATOM 954 O O . LEU A 1 124 ? -8.379 11.485 7.994 1.00 44.53 124 LEU A O 1
ATOM 958 N N . LEU A 1 125 ? -8.113 9.657 9.262 1.00 49.81 125 LEU A N 1
ATOM 959 C CA . LEU A 1 125 ? -7.786 10.363 10.484 1.00 49.81 125 LEU A CA 1
ATOM 960 C C . LEU A 1 125 ? -6.296 10.702 10.390 1.00 49.81 125 LEU A C 1
ATOM 962 O O . LEU A 1 125 ? -5.463 9.960 10.900 1.00 49.81 125 LEU A O 1
ATOM 966 N N . VAL A 1 126 ? -5.949 11.773 9.660 1.00 48.72 126 VAL A N 1
ATOM 967 C CA . VAL A 1 126 ? -4.564 12.257 9.576 1.00 48.72 126 VAL A CA 1
ATOM 968 C C . VAL A 1 126 ? -4.129 12.626 10.991 1.00 48.72 126 VAL A C 1
ATOM 970 O O . VAL A 1 126 ? -4.433 13.707 11.493 1.00 48.72 126 VAL A O 1
ATOM 973 N N . LEU A 1 127 ? -3.420 11.715 11.650 1.00 50.62 127 LEU A N 1
ATOM 974 C CA . LEU A 1 127 ? -2.760 11.962 12.924 1.00 50.62 127 LEU A CA 1
ATOM 975 C C . LEU A 1 127 ? -1.509 12.806 12.659 1.00 50.62 127 LEU A C 1
ATOM 977 O O . LEU A 1 127 ? -0.386 12.326 12.788 1.00 50.62 127 LEU A O 1
ATOM 981 N N . SER A 1 128 ? -1.689 14.065 12.260 1.00 42.69 128 SER A N 1
ATOM 982 C CA . SER A 1 128 ? -0.596 15.029 12.336 1.00 42.69 128 SER A CA 1
ATOM 983 C C . SER A 1 128 ? -0.414 15.393 13.808 1.00 42.69 128 SER A C 1
ATOM 985 O O . SER A 1 128 ? -1.375 15.779 14.475 1.00 42.69 128 SER A O 1
ATOM 987 N N . ALA A 1 129 ? 0.791 15.147 14.325 1.00 41.66 129 ALA A N 1
ATOM 988 C CA . ALA A 1 129 ? 1.282 15.449 15.671 1.00 41.66 129 ALA A CA 1
ATOM 989 C C . ALA A 1 129 ? 0.236 16.009 16.672 1.00 41.66 129 ALA A C 1
ATOM 991 O O . ALA A 1 129 ? 0.088 17.216 16.856 1.00 41.66 129 ALA A O 1
ATOM 992 N N . GLY A 1 130 ? -0.460 15.108 17.375 1.00 43.34 130 GLY A N 1
ATOM 993 C CA . GLY A 1 130 ? -1.048 15.400 18.688 1.00 43.34 130 GLY A CA 1
ATOM 994 C C . GLY A 1 130 ? -2.444 16.030 18.751 1.00 43.34 130 GLY A C 1
ATOM 995 O O . GLY A 1 130 ? -2.925 16.234 19.863 1.00 43.34 130 GLY A O 1
ATOM 996 N N . HIS A 1 131 ? -3.137 16.289 17.638 1.00 47.28 131 HIS A N 1
ATOM 997 C CA . HIS A 1 131 ? -4.451 16.947 17.693 1.00 47.28 131 HIS A CA 1
ATOM 998 C C . HIS A 1 131 ? -5.649 16.011 17.423 1.00 47.28 131 HIS A C 1
ATOM 1000 O O . HIS A 1 131 ? -5.861 15.516 16.324 1.00 47.28 131 HIS A O 1
ATOM 1006 N N . CYS A 1 132 ? -6.477 15.868 18.468 1.00 50.81 132 CYS A N 1
ATOM 1007 C CA . CYS A 1 132 ? -7.916 15.552 18.472 1.00 50.81 132 CYS A CA 1
ATOM 1008 C C . CYS A 1 132 ? -8.401 14.156 18.008 1.00 50.81 132 CYS A C 1
ATOM 1010 O O . CYS A 1 132 ? -8.897 13.983 16.900 1.00 50.81 132 CYS A O 1
ATOM 1012 N N . THR A 1 133 ? -8.440 13.177 18.922 1.00 61.44 133 THR A N 1
ATOM 1013 C CA . THR A 1 133 ? -9.104 11.878 18.674 1.00 61.44 133 THR A CA 1
ATOM 1014 C C . THR A 1 133 ? -10.603 11.890 18.997 1.00 61.44 133 THR A C 1
ATOM 1016 O O . THR A 1 133 ? -11.407 11.449 18.183 1.00 61.44 133 THR A O 1
ATOM 1019 N N . LYS A 1 134 ? -11.033 12.431 20.147 1.00 63.31 134 LYS A N 1
ATOM 1020 C CA . LYS A 1 134 ? -12.449 12.336 20.572 1.00 63.31 134 LYS A CA 1
ATOM 1021 C C . LYS A 1 134 ? -13.412 13.177 19.726 1.00 63.31 134 LYS A C 1
ATOM 1023 O O . LYS A 1 134 ? -14.446 12.668 19.304 1.00 63.31 134 LYS A O 1
ATOM 1028 N N . ARG A 1 135 ? -13.089 14.452 19.477 1.00 65.31 135 ARG A N 1
ATOM 1029 C CA . ARG A 1 135 ? -13.991 15.379 18.765 1.00 65.31 135 ARG A CA 1
ATOM 1030 C C . ARG A 1 135 ? -14.134 15.004 17.289 1.00 65.31 135 ARG A C 1
ATOM 1032 O O . ARG A 1 135 ? -15.242 15.018 16.764 1.00 65.31 135 ARG A O 1
ATOM 1039 N N . LEU A 1 136 ? -13.030 14.589 16.665 1.00 64.31 136 LEU A N 1
ATOM 1040 C CA . LEU A 1 136 ? -13.018 14.124 15.281 1.00 64.31 136 LEU A CA 1
ATOM 1041 C C . LEU A 1 136 ? -13.809 12.817 15.126 1.00 64.31 136 LEU A C 1
ATOM 1043 O O . LEU A 1 136 ? -14.635 12.720 14.230 1.00 64.31 136 LEU A O 1
ATOM 1047 N N . LEU A 1 137 ? -13.633 11.843 16.030 1.00 66.25 137 LEU A N 1
ATOM 1048 C CA . LEU A 1 137 ? -14.406 10.593 15.998 1.00 66.25 137 LEU A CA 1
ATOM 1049 C C . LEU A 1 137 ? -15.907 10.824 16.207 1.00 66.25 137 LEU A C 1
ATOM 1051 O O . LEU A 1 137 ? -16.723 10.188 15.545 1.00 66.25 137 LEU A O 1
ATOM 1055 N N . HIS A 1 138 ? -16.283 11.759 17.081 1.00 68.88 138 HIS A N 1
ATOM 1056 C CA . HIS A 1 138 ? -17.687 12.122 17.273 1.00 68.88 138 HIS A CA 1
ATOM 1057 C C . HIS A 1 138 ? -18.292 12.762 16.013 1.00 68.88 138 HIS A C 1
ATOM 1059 O O . HIS A 1 138 ? -19.416 12.437 15.635 1.00 68.88 138 HIS A O 1
ATOM 1065 N N . PHE A 1 139 ? -17.532 13.625 15.331 1.00 65.25 139 PHE A N 1
ATOM 1066 C CA . PHE A 1 139 ? -17.913 14.199 14.040 1.00 65.25 139 PHE A CA 1
ATOM 1067 C C . PHE A 1 139 ? -18.024 13.123 12.946 1.00 65.25 139 PHE A C 1
ATOM 1069 O O . PHE A 1 139 ? -19.025 13.057 12.237 1.00 65.25 139 PHE A O 1
ATOM 1076 N N . PHE A 1 140 ? -17.061 12.198 12.870 1.00 64.19 140 PHE A N 1
ATOM 1077 C CA . PHE A 1 140 ? -17.106 11.063 11.944 1.00 64.19 140 PHE A CA 1
ATOM 1078 C C . PHE A 1 140 ? -18.318 10.155 12.181 1.00 64.19 140 PHE A C 1
ATOM 1080 O O . PHE A 1 140 ? -18.961 9.744 11.216 1.00 64.19 140 PHE A O 1
ATOM 1087 N N . LYS A 1 141 ? -18.682 9.885 13.442 1.00 66.38 141 LYS A N 1
ATOM 1088 C CA . LYS A 1 141 ? -19.894 9.123 13.786 1.00 66.38 141 LYS A CA 1
ATOM 1089 C C . LYS A 1 141 ? -21.166 9.794 13.248 1.00 66.38 141 LYS A C 1
ATOM 1091 O O . LYS A 1 141 ? -22.074 9.093 12.815 1.00 66.38 141 LYS A O 1
ATOM 1096 N N . GLN A 1 142 ? -21.224 11.128 13.240 1.00 65.19 142 GLN A N 1
ATOM 1097 C CA . GLN A 1 142 ? -22.369 11.892 12.726 1.00 65.19 142 GLN A CA 1
ATOM 1098 C C . GLN A 1 142 ? -22.422 11.947 11.192 1.00 65.19 142 GLN A C 1
ATOM 1100 O O . GLN A 1 142 ? -23.510 11.958 10.623 1.00 65.19 142 GLN A O 1
ATOM 1105 N N . LEU A 1 143 ? -21.269 11.947 10.517 1.00 58.62 143 LEU A N 1
ATOM 1106 C CA . LEU A 1 143 ? -21.184 12.002 9.052 1.00 58.62 143 LEU A CA 1
ATOM 1107 C C . LEU A 1 143 ? -21.380 10.650 8.348 1.00 58.62 143 LEU A C 1
ATOM 1109 O O . LEU A 1 143 ? -21.616 10.621 7.141 1.00 58.62 143 LEU A O 1
ATOM 1113 N N . MET A 1 144 ? -21.281 9.531 9.072 1.00 56.44 144 MET A N 1
ATOM 1114 C CA . MET A 1 144 ? -21.271 8.177 8.495 1.00 56.44 144 MET A CA 1
ATOM 1115 C C . MET A 1 144 ? -22.512 7.305 8.813 1.00 56.44 144 MET A C 1
ATOM 1117 O O . MET A 1 144 ? -22.346 6.105 9.029 1.00 56.44 144 MET A O 1
ATOM 1121 N N . PRO A 1 145 ? -23.770 7.800 8.815 1.00 51.09 145 PRO A N 1
ATOM 1122 C CA . PRO A 1 145 ? -24.910 6.956 9.179 1.00 51.09 145 PRO A CA 1
ATOM 1123 C C . PRO A 1 145 ? -25.302 5.904 8.120 1.00 51.09 145 PRO A C 1
ATOM 1125 O O . PRO A 1 145 ? -26.116 5.040 8.432 1.00 51.09 145 PRO A O 1
ATOM 1128 N N . ARG A 1 146 ? -24.785 5.944 6.874 1.00 50.66 146 ARG A N 1
ATOM 1129 C CA . ARG A 1 146 ? -25.286 5.083 5.769 1.00 50.66 146 ARG A CA 1
ATOM 1130 C C . ARG A 1 146 ? -24.268 4.611 4.715 1.00 50.66 146 ARG A C 1
ATOM 1132 O O . ARG A 1 146 ? -24.659 4.361 3.578 1.00 50.66 146 ARG A O 1
ATOM 1139 N N . ARG A 1 147 ? -22.972 4.484 5.020 1.00 52.12 147 ARG A N 1
ATOM 1140 C CA . ARG A 1 147 ? -21.989 4.011 4.018 1.00 52.12 147 ARG A CA 1
ATOM 1141 C C . ARG A 1 147 ? -21.317 2.705 4.424 1.00 52.12 147 ARG A C 1
ATOM 1143 O O . ARG A 1 147 ? -20.673 2.616 5.462 1.00 52.12 147 ARG A O 1
ATOM 1150 N N . HIS A 1 148 ? -21.501 1.688 3.585 1.00 44.72 148 HIS A N 1
ATOM 1151 C CA . HIS A 1 148 ? -20.892 0.368 3.708 1.00 44.72 148 HIS A CA 1
ATOM 1152 C C . HIS A 1 148 ? -19.476 0.417 3.128 1.00 44.72 148 HIS A C 1
ATOM 1154 O O . HIS A 1 148 ? -19.248 0.181 1.948 1.00 44.72 148 HIS A O 1
ATOM 1160 N N . GLY A 1 149 ? -18.526 0.798 3.971 1.00 52.47 149 GLY A N 1
ATOM 1161 C CA . GLY A 1 149 ? -17.097 0.720 3.708 1.00 52.47 149 GLY A CA 1
ATOM 1162 C C . GLY A 1 149 ? -16.407 0.602 5.057 1.00 52.47 149 GLY A C 1
ATOM 1163 O O . GLY A 1 149 ? -16.725 1.367 5.966 1.00 52.47 149 GLY A O 1
ATOM 1164 N N . GLY A 1 150 ? -15.547 -0.403 5.230 1.00 57.50 150 GLY A N 1
ATOM 1165 C CA . GLY A 1 150 ? -14.864 -0.631 6.503 1.00 57.50 150 GLY A CA 1
ATOM 1166 C C . GLY A 1 150 ? -14.132 0.632 6.956 1.00 57.50 150 GLY A C 1
ATOM 1167 O O . GLY A 1 150 ? -13.396 1.231 6.176 1.00 57.50 150 GLY A O 1
ATOM 1168 N N . ILE A 1 151 ? -14.356 1.052 8.201 1.00 63.00 151 ILE A N 1
ATOM 1169 C CA . ILE A 1 151 ? -13.665 2.206 8.778 1.00 63.00 151 ILE A CA 1
ATOM 1170 C C . ILE A 1 151 ? -12.217 1.782 9.071 1.00 63.00 151 ILE A C 1
ATOM 1172 O O . ILE A 1 151 ? -11.970 0.721 9.652 1.00 63.00 151 ILE A O 1
ATOM 1176 N N . ARG A 1 152 ? -11.262 2.604 8.629 1.00 71.31 152 ARG A N 1
ATOM 1177 C CA . ARG A 1 152 ? -9.816 2.350 8.682 1.00 71.31 152 ARG A CA 1
ATOM 1178 C C . ARG A 1 152 ? -9.126 3.474 9.443 1.00 71.31 152 ARG A C 1
ATOM 1180 O O . ARG A 1 152 ? -9.634 4.592 9.470 1.00 71.31 152 ARG A O 1
ATOM 1187 N N . VAL A 1 153 ? -7.964 3.192 10.024 1.00 76.31 153 VAL A N 1
ATOM 1188 C CA . VAL A 1 153 ? -7.069 4.222 10.572 1.00 76.31 153 VAL A CA 1
ATOM 1189 C C . VAL A 1 153 ? -5.814 4.256 9.718 1.00 76.31 153 VAL A C 1
ATOM 1191 O O . VAL A 1 153 ? -5.239 3.210 9.431 1.00 76.31 153 VAL A O 1
ATOM 1194 N N . SER A 1 154 ? -5.382 5.451 9.334 1.00 77.94 154 SER A N 1
ATOM 1195 C CA . SER A 1 154 ? -4.243 5.641 8.440 1.00 77.94 154 SER A CA 1
ATOM 1196 C C . SER A 1 154 ? -3.378 6.790 8.954 1.00 77.94 154 SER A C 1
ATOM 1198 O O . SER A 1 154 ? -3.911 7.831 9.336 1.00 77.94 154 SER A O 1
ATOM 1200 N N . PHE A 1 155 ? -2.055 6.628 8.975 1.00 78.00 155 PHE A N 1
ATOM 1201 C CA . PHE A 1 155 ? -1.116 7.700 9.325 1.00 78.00 155 PHE A CA 1
ATOM 1202 C C . PHE A 1 155 ? 0.075 7.734 8.364 1.00 78.00 155 PHE A C 1
ATOM 1204 O O . PHE A 1 155 ? 0.341 6.770 7.656 1.00 78.00 155 PHE A O 1
ATOM 1211 N N . HIS A 1 156 ? 0.807 8.847 8.354 1.00 77.88 156 HIS A N 1
ATOM 1212 C CA . HIS A 1 156 ? 2.036 8.999 7.580 1.00 77.88 156 HIS A CA 1
ATOM 1213 C C . HIS A 1 156 ? 3.111 9.646 8.456 1.00 77.88 156 HIS A C 1
ATOM 1215 O O . HIS A 1 156 ? 2.863 10.682 9.069 1.00 77.88 156 HIS A O 1
ATOM 1221 N N . VAL A 1 157 ? 4.291 9.025 8.536 1.00 73.75 157 VAL A N 1
ATOM 1222 C CA . VAL A 1 157 ? 5.394 9.493 9.398 1.00 73.75 157 VAL A CA 1
ATOM 1223 C C . VAL A 1 157 ? 6.229 10.597 8.728 1.00 73.75 157 VAL A C 1
ATOM 1225 O O . VAL A 1 157 ? 6.898 11.361 9.419 1.00 73.75 157 VAL A O 1
ATOM 1228 N N . GLY A 1 158 ? 6.148 10.723 7.400 1.00 65.81 158 GLY A N 1
ATOM 1229 C CA . GLY A 1 158 ? 6.981 11.614 6.588 1.00 65.81 158 GLY A CA 1
ATOM 1230 C C . GLY A 1 158 ? 8.083 10.851 5.847 1.00 65.81 158 GLY A C 1
ATOM 1231 O O . GLY A 1 158 ? 8.497 9.765 6.260 1.00 65.81 158 GLY A O 1
ATOM 1232 N N . GLY A 1 159 ? 8.553 11.406 4.728 1.00 63.62 159 GLY A N 1
ATOM 1233 C CA . GLY A 1 159 ? 9.655 10.835 3.950 1.00 63.62 159 GLY A CA 1
ATOM 1234 C C . GLY A 1 159 ? 10.971 10.818 4.735 1.00 63.62 159 GLY A C 1
ATOM 1235 O O . GLY A 1 159 ? 11.285 11.775 5.436 1.00 63.62 159 GLY A O 1
ATOM 1236 N N . GLY A 1 160 ? 11.750 9.737 4.614 1.00 57.66 160 GLY A N 1
ATOM 1237 C CA . GLY A 1 160 ? 13.069 9.642 5.253 1.00 57.66 160 GLY A CA 1
ATOM 1238 C C . GLY A 1 160 ? 13.023 9.351 6.754 1.00 57.66 160 GLY A C 1
ATOM 1239 O O . GLY A 1 160 ? 13.937 9.729 7.484 1.00 57.66 160 GLY A O 1
ATOM 1240 N N . ALA A 1 161 ? 11.974 8.678 7.231 1.00 63.69 161 ALA A N 1
ATOM 1241 C CA . ALA A 1 161 ? 11.871 8.258 8.620 1.00 63.69 161 ALA A CA 1
ATOM 1242 C C . ALA A 1 161 ? 12.956 7.214 8.944 1.00 63.69 161 ALA A C 1
ATOM 1244 O O . ALA A 1 161 ? 12.780 6.014 8.753 1.00 63.69 161 ALA A O 1
ATOM 1245 N N . THR A 1 162 ? 14.092 7.677 9.461 1.00 62.62 162 THR A N 1
ATOM 1246 C CA . THR A 1 162 ? 15.210 6.834 9.919 1.00 62.62 162 THR A CA 1
ATOM 1247 C C . THR A 1 162 ? 15.002 6.286 11.331 1.00 62.62 162 THR A C 1
ATOM 1249 O O . THR A 1 162 ? 15.725 5.396 11.768 1.00 62.62 162 THR A O 1
ATOM 1252 N N . HIS A 1 163 ? 13.993 6.791 12.049 1.00 67.19 163 HIS A N 1
ATOM 1253 C CA . HIS A 1 163 ? 13.764 6.487 13.457 1.00 67.19 163 HIS A CA 1
ATOM 1254 C C . HIS A 1 163 ? 12.472 5.689 13.663 1.00 67.19 163 HIS A C 1
ATOM 1256 O O . HIS A 1 163 ? 11.363 6.207 13.508 1.00 67.19 163 HIS A O 1
ATOM 1262 N N . SER A 1 164 ? 12.610 4.447 14.135 1.00 79.94 164 SER A N 1
ATOM 1263 C CA . SER A 1 164 ? 11.488 3.566 14.502 1.00 79.94 164 SER A CA 1
ATOM 1264 C C . SER A 1 164 ? 10.558 4.174 15.563 1.00 79.94 164 SER A C 1
ATOM 1266 O O . SER A 1 164 ? 9.362 3.878 15.592 1.00 79.94 164 SER A O 1
ATOM 1268 N N . ARG A 1 165 ? 11.072 5.091 16.396 1.00 83.25 165 ARG A N 1
ATOM 1269 C CA . ARG A 1 165 ? 10.310 5.784 17.447 1.00 83.25 165 ARG A CA 1
ATOM 1270 C C . ARG A 1 165 ? 9.116 6.574 16.907 1.00 83.25 165 ARG A C 1
ATOM 1272 O O . ARG A 1 165 ? 8.101 6.688 17.591 1.00 83.25 165 ARG A O 1
ATOM 1279 N N . ALA A 1 166 ? 9.212 7.115 15.694 1.00 80.81 166 ALA A N 1
ATOM 1280 C CA . ALA A 1 166 ? 8.109 7.858 15.097 1.00 80.81 166 ALA A CA 1
ATOM 1281 C C . ALA A 1 166 ? 6.933 6.924 14.751 1.00 80.81 166 ALA A C 1
ATOM 1283 O O . ALA A 1 166 ? 5.806 7.186 15.170 1.00 80.81 166 ALA A O 1
ATOM 1284 N N . TYR A 1 167 ? 7.212 5.767 14.138 1.00 85.12 167 TYR A N 1
ATOM 1285 C CA . TYR A 1 167 ? 6.210 4.720 13.905 1.00 85.12 167 TYR A CA 1
ATOM 1286 C C . TYR A 1 167 ? 5.610 4.182 15.207 1.00 85.12 167 TYR A C 1
ATOM 1288 O O . TYR A 1 167 ? 4.399 4.000 15.287 1.00 85.12 167 TYR A O 1
ATOM 1296 N N . GLN A 1 168 ? 6.417 3.980 16.256 1.00 87.25 168 GLN A N 1
ATOM 1297 C CA . GLN A 1 168 ? 5.910 3.547 17.566 1.00 87.25 168 GLN A CA 1
ATOM 1298 C C . GLN A 1 168 ? 4.881 4.530 18.135 1.00 87.25 168 GLN A C 1
ATOM 1300 O O . GLN A 1 168 ? 3.820 4.116 18.598 1.00 87.25 168 GLN A O 1
ATOM 1305 N N . ARG A 1 169 ? 5.158 5.839 18.061 1.00 83.25 169 ARG A N 1
ATOM 1306 C CA . ARG A 1 169 ? 4.213 6.872 18.507 1.00 83.25 169 ARG A CA 1
ATOM 1307 C C . ARG A 1 169 ? 2.926 6.833 17.688 1.00 83.25 169 ARG A C 1
ATOM 1309 O O . ARG A 1 169 ? 1.845 6.839 18.271 1.00 83.25 169 ARG A O 1
ATOM 1316 N N . CYS A 1 170 ? 3.034 6.755 16.363 1.00 83.19 170 CYS A N 1
ATOM 1317 C CA . CYS A 1 170 ? 1.875 6.673 15.477 1.00 83.19 170 CYS A CA 1
ATOM 1318 C C . CYS A 1 170 ? 1.029 5.415 15.731 1.00 83.19 170 CYS A C 1
ATOM 1320 O O . CYS A 1 170 ? -0.192 5.524 15.814 1.00 83.19 170 CYS A O 1
ATOM 1322 N N . ASN A 1 171 ? 1.653 4.257 15.960 1.00 87.44 171 ASN A N 1
ATOM 1323 C CA . ASN A 1 171 ? 0.959 3.016 16.314 1.00 87.44 171 ASN A CA 1
ATOM 1324 C C . ASN A 1 171 ? 0.201 3.137 17.645 1.00 87.44 171 ASN A C 1
ATOM 1326 O O . ASN A 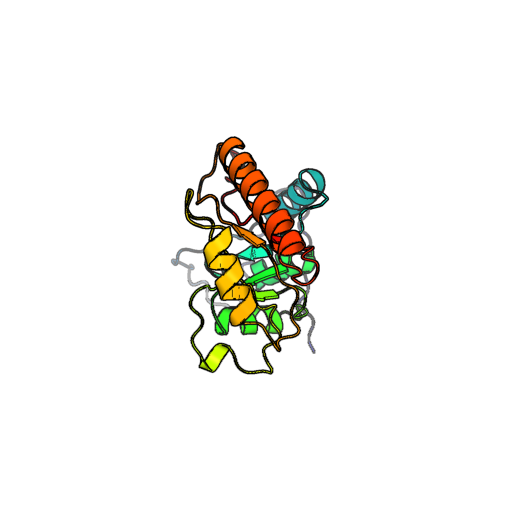1 171 ? -0.957 2.727 17.731 1.00 87.44 171 ASN A O 1
ATOM 1330 N N . SER A 1 172 ? 0.808 3.748 18.667 1.00 86.19 172 SER A N 1
ATOM 1331 C CA . SER A 1 172 ? 0.136 4.005 19.949 1.00 86.19 172 SER A CA 1
ATOM 1332 C C . SER A 1 172 ? -1.068 4.936 19.794 1.00 86.19 172 SER A C 1
ATOM 1334 O O . SER A 1 172 ? -2.126 4.684 20.375 1.00 86.19 172 SER A O 1
ATOM 1336 N N . PHE A 1 173 ? -0.950 5.986 18.973 1.00 82.62 173 PHE A N 1
ATOM 1337 C CA . PHE A 1 173 ? -2.084 6.859 18.666 1.00 82.62 173 PHE A CA 1
ATOM 1338 C C . PHE A 1 173 ? -3.179 6.131 17.889 1.00 82.62 173 PHE A C 1
ATOM 1340 O O . PHE A 1 173 ? -4.351 6.263 18.239 1.00 82.62 173 PHE A O 1
ATOM 1347 N N . ALA A 1 174 ? -2.813 5.335 16.883 1.00 83.94 174 ALA A N 1
ATOM 1348 C CA . ALA A 1 174 ? -3.763 4.532 16.131 1.00 83.94 174 ALA A CA 1
ATOM 1349 C C . ALA A 1 174 ? -4.544 3.611 17.074 1.00 83.94 174 ALA A C 1
ATOM 1351 O O . ALA A 1 174 ? -5.772 3.641 17.064 1.00 83.94 174 ALA A O 1
ATOM 1352 N N . LYS A 1 175 ? -3.866 2.892 17.978 1.00 87.56 175 LYS A N 1
ATOM 1353 C CA . LYS A 1 175 ? -4.526 2.065 18.997 1.00 87.56 175 LYS A CA 1
ATOM 1354 C C . LYS A 1 175 ? -5.532 2.859 19.837 1.00 87.56 175 LYS A C 1
ATOM 1356 O O . LYS A 1 175 ? -6.661 2.413 20.010 1.00 87.56 175 LYS A O 1
ATOM 1361 N N . ALA A 1 176 ? -5.169 4.054 20.302 1.00 84.44 176 ALA A N 1
ATOM 1362 C CA . ALA A 1 176 ? -6.089 4.900 21.064 1.00 84.44 176 ALA A CA 1
ATOM 1363 C C . ALA A 1 176 ? -7.334 5.315 20.252 1.00 84.44 176 ALA A C 1
ATOM 1365 O O . ALA A 1 176 ? -8.420 5.471 20.821 1.00 84.44 176 ALA A O 1
ATOM 1366 N N . VAL A 1 177 ? -7.198 5.480 18.932 1.00 81.19 177 VAL A N 1
ATOM 1367 C CA . VAL A 1 177 ? -8.315 5.728 18.006 1.00 81.19 177 VAL A CA 1
ATOM 1368 C C . VAL A 1 177 ? -9.212 4.493 17.903 1.00 81.19 177 VAL A C 1
ATOM 1370 O O . VAL A 1 177 ? -10.421 4.640 18.081 1.00 81.19 177 VAL A O 1
ATOM 1373 N N . PHE A 1 178 ? -8.645 3.293 17.716 1.00 84.75 178 PHE A N 1
ATOM 1374 C CA . PHE A 1 178 ? -9.395 2.026 17.749 1.00 84.75 178 PHE A CA 1
ATOM 1375 C C . PHE A 1 178 ? -10.182 1.872 19.054 1.00 84.75 178 PHE A C 1
ATOM 1377 O O . PHE A 1 178 ? -11.402 1.720 19.024 1.00 84.75 178 PHE A O 1
ATOM 1384 N N . ASP A 1 179 ? -9.516 2.025 20.200 1.00 87.12 179 ASP A N 1
ATOM 1385 C CA . ASP A 1 179 ? -10.144 1.879 21.516 1.00 87.12 179 ASP A CA 1
ATOM 1386 C C . ASP A 1 179 ? -11.261 2.926 21.733 1.00 87.12 179 ASP A C 1
ATOM 1388 O O . ASP A 1 179 ? -12.289 2.647 22.354 1.00 87.12 179 ASP A O 1
ATOM 1392 N N . THR A 1 180 ? -11.088 4.151 21.220 1.00 83.19 180 THR A N 1
ATOM 1393 C CA . THR A 1 180 ? -12.109 5.208 21.322 1.00 83.19 180 THR A CA 1
ATOM 1394 C C . THR A 1 180 ? -13.313 4.932 20.431 1.00 83.19 180 THR A C 1
ATOM 1396 O O . THR A 1 180 ? -14.439 5.122 20.883 1.00 83.19 180 THR A O 1
ATOM 1399 N N . ALA A 1 181 ? -13.105 4.465 19.202 1.00 80.44 181 ALA A N 1
ATOM 1400 C CA . ALA A 1 181 ? -14.194 4.105 18.300 1.00 80.44 181 ALA A CA 1
ATOM 1401 C C . ALA A 1 181 ? -15.054 2.969 18.876 1.00 80.44 181 ALA A C 1
ATOM 1403 O O . ALA A 1 181 ? -16.282 3.075 18.865 1.00 80.44 181 ALA A O 1
ATOM 1404 N N . THR A 1 182 ? -14.424 1.954 19.480 1.00 85.94 182 THR A N 1
ATOM 1405 C CA . THR A 1 182 ? -15.123 0.873 20.192 1.00 85.94 182 THR A CA 1
ATOM 1406 C C . THR A 1 182 ? -15.993 1.420 21.323 1.00 85.94 182 THR A C 1
ATOM 1408 O O . THR A 1 182 ? -17.177 1.103 21.395 1.00 85.94 182 THR A O 1
ATOM 1411 N N . ARG A 1 183 ? -15.458 2.319 22.165 1.00 86.06 183 ARG A N 1
ATOM 1412 C CA . ARG A 1 183 ? -16.240 2.972 23.238 1.00 86.06 183 ARG A CA 1
ATOM 1413 C C . ARG A 1 183 ? -17.404 3.813 22.718 1.00 86.06 183 ARG A C 1
ATOM 1415 O O . ARG A 1 183 ? -18.401 3.970 23.413 1.00 86.06 183 ARG A O 1
ATOM 1422 N N . LEU A 1 184 ? -17.278 4.374 21.519 1.00 82.12 184 LEU A N 1
ATOM 1423 C CA . LEU A 1 184 ? -18.337 5.149 20.875 1.00 82.12 184 LEU A CA 1
ATOM 1424 C C . LEU A 1 184 ? -19.382 4.268 20.169 1.00 82.12 184 LEU A C 1
ATOM 1426 O O . LEU A 1 184 ? -20.311 4.822 19.575 1.00 82.12 184 LEU A O 1
ATOM 1430 N N . GLY A 1 185 ? -19.259 2.937 20.219 1.00 83.50 185 GLY A N 1
ATOM 1431 C CA . GLY A 1 185 ? -20.166 2.008 19.541 1.00 83.50 185 GLY A CA 1
ATOM 1432 C C . GLY A 1 185 ? -20.077 2.093 18.016 1.00 83.50 185 GLY A C 1
ATOM 1433 O O . GLY A 1 185 ? -21.070 1.874 17.327 1.00 83.50 185 GLY A O 1
ATOM 1434 N N . MET A 1 186 ? -18.921 2.496 17.481 1.00 77.81 186 MET A N 1
ATOM 1435 C CA . MET A 1 186 ? -18.679 2.484 16.038 1.00 77.81 186 MET A CA 1
ATOM 1436 C C . MET A 1 186 ? -18.484 1.038 15.546 1.00 77.81 186 MET A C 1
ATOM 1438 O O . MET A 1 186 ? -18.058 0.186 16.329 1.00 77.81 186 MET A O 1
ATOM 1442 N N . PRO A 1 187 ? -18.753 0.746 14.258 1.00 75.94 187 PRO A N 1
ATOM 1443 C CA . PRO A 1 187 ? -18.442 -0.553 13.669 1.00 75.94 187 PRO A CA 1
ATOM 1444 C C . PRO A 1 187 ? -16.986 -0.963 13.909 1.00 75.94 187 PRO A C 1
ATOM 1446 O O . PRO A 1 187 ? -16.088 -0.118 13.906 1.00 75.94 187 PRO A O 1
ATOM 1449 N N . HIS A 1 188 ? -16.757 -2.266 14.082 1.00 79.88 188 HIS A N 1
ATOM 1450 C CA . HIS A 1 188 ? -15.432 -2.798 14.383 1.00 79.88 188 HIS A CA 1
ATOM 1451 C C . HIS A 1 188 ? -14.420 -2.464 13.275 1.00 79.88 188 HIS A C 1
ATOM 1453 O O . HIS A 1 188 ? -14.519 -2.934 12.136 1.00 79.88 188 HIS A O 1
ATOM 1459 N N . MET A 1 189 ? -13.419 -1.662 13.629 1.00 78.38 189 MET A N 1
ATOM 1460 C CA . MET A 1 189 ? -12.314 -1.297 12.750 1.00 78.38 189 MET A CA 1
ATOM 1461 C C . MET A 1 189 ? -11.229 -2.371 12.842 1.00 78.38 189 MET A C 1
ATOM 1463 O O . MET A 1 189 ? -10.835 -2.753 13.939 1.00 78.38 189 MET A O 1
ATOM 1467 N N . HIS A 1 190 ? -10.710 -2.831 11.705 1.00 81.56 190 HIS A N 1
ATOM 1468 C CA . HIS A 1 190 ? -9.711 -3.912 11.656 1.00 81.56 190 HIS A CA 1
ATOM 1469 C C . HIS A 1 190 ? -8.552 -3.640 10.684 1.00 81.56 190 HIS A C 1
ATOM 1471 O O . HIS A 1 190 ? -7.690 -4.495 10.505 1.00 81.56 190 HIS A O 1
ATOM 1477 N N . ILE A 1 191 ? -8.515 -2.459 10.055 1.00 84.00 191 ILE A N 1
ATOM 1478 C CA . ILE A 1 191 ? -7.476 -2.085 9.087 1.00 84.00 191 ILE A CA 1
ATOM 1479 C C . ILE A 1 191 ? -6.700 -0.877 9.610 1.00 84.00 191 ILE A C 1
ATOM 1481 O O . ILE A 1 191 ? -7.282 0.183 9.853 1.00 84.00 191 ILE A O 1
ATOM 1485 N N . LEU A 1 192 ? -5.382 -1.045 9.733 1.00 87.06 192 LEU A N 1
ATOM 1486 C CA . LEU A 1 192 ? -4.417 0.014 10.020 1.00 87.06 192 LEU A CA 1
ATOM 1487 C C . LEU A 1 192 ? -3.471 0.181 8.825 1.00 87.06 192 LEU A C 1
ATOM 1489 O O . LEU A 1 192 ? -2.764 -0.758 8.465 1.00 87.06 192 LEU A O 1
ATOM 1493 N N . ASN A 1 193 ? -3.429 1.375 8.239 1.00 86.81 193 ASN A N 1
ATOM 1494 C CA . ASN A 1 193 ? -2.428 1.765 7.250 1.00 86.81 193 ASN A CA 1
ATOM 1495 C C . ASN A 1 193 ? -1.325 2.584 7.940 1.00 86.81 193 ASN A C 1
ATOM 1497 O O . ASN A 1 193 ? -1.570 3.680 8.447 1.00 86.81 193 ASN A O 1
ATOM 1501 N N . ILE A 1 194 ? -0.106 2.047 7.959 1.00 87.00 194 ILE A N 1
ATOM 1502 C CA . ILE A 1 194 ? 1.051 2.677 8.615 1.00 87.00 194 ILE A CA 1
ATOM 1503 C C . ILE A 1 194 ? 1.769 3.711 7.731 1.00 87.00 194 ILE A C 1
ATOM 1505 O O . ILE A 1 194 ? 2.774 4.290 8.146 1.00 87.00 194 ILE A O 1
ATOM 1509 N N . GLY A 1 195 ? 1.271 3.932 6.513 1.00 84.50 195 GLY A N 1
ATOM 1510 C CA . GLY A 1 195 ? 1.839 4.865 5.553 1.00 84.50 195 GLY A CA 1
ATOM 1511 C C . GLY A 1 195 ? 3.188 4.411 4.999 1.00 84.50 195 GLY A C 1
ATOM 1512 O O . GLY A 1 195 ? 3.508 3.226 4.940 1.00 84.50 195 GLY A O 1
ATOM 1513 N N . GLY A 1 196 ? 3.974 5.392 4.560 1.00 84.12 196 GLY A N 1
ATOM 1514 C CA . GLY A 1 196 ? 5.310 5.201 4.004 1.00 84.12 196 GLY A CA 1
ATOM 1515 C C . GLY A 1 196 ? 6.355 6.006 4.771 1.00 84.12 196 GLY A C 1
ATOM 1516 O O . GLY A 1 196 ? 6.103 6.483 5.874 1.00 84.12 196 GLY A O 1
ATOM 1517 N N . GLY A 1 197 ? 7.520 6.197 4.150 1.00 81.88 197 GLY A N 1
ATOM 1518 C CA . GLY A 1 197 ? 8.672 6.872 4.762 1.00 81.88 197 GLY A CA 1
ATOM 1519 C C . GLY A 1 197 ? 9.88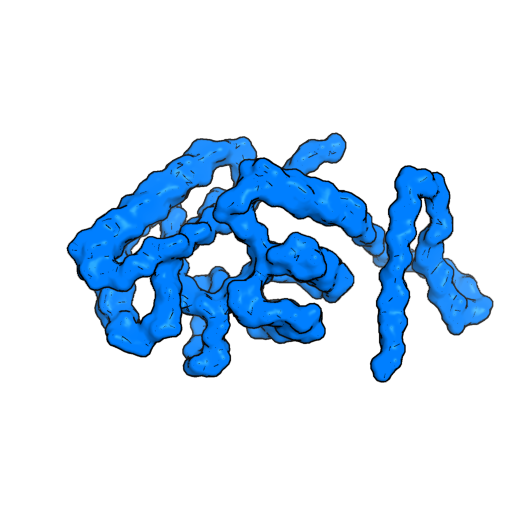0 5.960 4.975 1.00 81.88 197 GLY A C 1
ATOM 1520 O O . GLY A 1 197 ? 10.904 6.417 5.475 1.00 81.88 197 GLY A O 1
ATOM 1521 N N . PHE A 1 198 ? 9.772 4.686 4.585 1.00 84.12 198 PHE A N 1
ATOM 1522 C CA . PHE A 1 198 ? 10.866 3.719 4.615 1.00 84.12 198 PHE A CA 1
ATOM 1523 C C . PHE A 1 198 ? 12.013 4.172 3.705 1.00 84.12 198 PHE A C 1
ATOM 1525 O O . PHE A 1 198 ? 11.823 4.385 2.507 1.00 84.12 198 PHE A O 1
ATOM 1532 N N . GLY A 1 199 ? 13.199 4.341 4.289 1.00 73.31 199 GLY A N 1
ATOM 1533 C CA . GLY A 1 199 ? 14.404 4.688 3.546 1.00 73.31 199 GLY A CA 1
ATOM 1534 C C . GLY A 1 199 ? 14.873 3.547 2.645 1.00 73.31 199 GLY A C 1
ATOM 1535 O O . GLY A 1 199 ? 14.636 2.368 2.926 1.00 73.31 199 GLY A O 1
ATOM 1536 N N . ARG A 1 200 ? 15.581 3.901 1.569 1.00 67.56 200 ARG A N 1
ATOM 1537 C CA . ARG A 1 200 ? 16.309 2.921 0.762 1.00 67.56 200 ARG A CA 1
ATOM 1538 C C . ARG A 1 200 ? 17.389 2.283 1.650 1.00 67.56 200 ARG A C 1
ATOM 1540 O O . ARG A 1 200 ? 18.044 3.017 2.392 1.00 67.56 200 ARG A O 1
ATOM 1547 N N . PRO A 1 201 ? 17.588 0.954 1.617 1.00 61.38 201 PRO A N 1
ATOM 1548 C CA . PRO A 1 201 ? 18.787 0.383 2.217 1.00 61.38 201 PRO A CA 1
ATOM 1549 C C . PRO A 1 201 ? 20.029 1.040 1.586 1.00 61.38 201 PRO A C 1
ATOM 1551 O O . PRO A 1 201 ? 19.969 1.383 0.400 1.00 61.38 201 PRO A O 1
ATOM 1554 N N . PRO A 1 202 ? 21.115 1.252 2.353 1.00 57.00 202 PRO A N 1
ATOM 1555 C CA . PRO A 1 202 ? 22.369 1.724 1.779 1.00 57.00 202 PRO A CA 1
ATOM 1556 C C . PRO A 1 202 ? 22.798 0.770 0.657 1.00 57.00 202 PRO A C 1
ATOM 1558 O O . PRO A 1 202 ? 22.623 -0.446 0.788 1.00 57.00 202 PRO A O 1
ATOM 1561 N N . ILE A 1 203 ? 23.249 1.359 -0.453 1.00 48.12 203 ILE A N 1
ATOM 1562 C CA . ILE A 1 203 ? 23.804 0.656 -1.619 1.00 48.12 203 ILE A CA 1
ATOM 1563 C C . ILE A 1 203 ? 25.213 0.191 -1.266 1.00 48.12 203 ILE A C 1
ATOM 1565 O O . ILE A 1 203 ? 25.931 1.000 -0.634 1.00 48.12 203 ILE A O 1
#

Sequence (203 aa):
MKGRKVTNLSKDGSTDFLLRPTSPNKQEVKDPFYVLDLGILVSLMEKWTRTMPIVRPFYLCQMQSEPAFLGALAALGAGFDCASRAEIEAVLALGVSPDRIVYANPCKAEAHIRPRMMVVQDALLVLSAGHCTKRLLHFFKQLMPRRHGGIRVSFHVGGGATHSRAYQRCNSFAKAVFDTATRLGMPHMHILNIGGGFGRPPI

Foldseek 3Di:
DDDDDDDDDDPDDDPPDDDPPPDPDPDPPPDDDDDDDLVVVLVVLVVCCVVPVPDAAADECVVDVPLVVLLSCVVSPAAYAYQDPVSVVSNVVSVRDLVSYANPHPDDDPVCVDPPSPNADEPEPECDDDDDLQVSLVVVVVVPPDDPHAYEYEYAQDAQCPDVVSLVVVVVVRVVNQVNCVVVVHPRHDYYHSHDRDDDDDD

Organism: NCBI:txid261450

pLDDT: mean 70.97, std 20.25, range [30.23, 95.38]

InterPro domains:
  IPR002433 Ornithine decarboxylase [PR01182] (31-55)
  IPR002433 Ornithine decarboxylase [PR01182] (57-84)
  IPR002433 Ornithine decarboxylase [PR01182] (101-125)
  IPR002433 Ornithine decarboxylase [PTHR11482] (23-114)
  IPR022644 Orn/DAP/Arg decarboxylase 2, N-terminal [PF02784] (42-115)
  IPR022644 Orn/DAP/Arg decarboxylase 2, N-terminal [PF02784] (153-199)
  IPR029066 PLP-binding barrel [G3DSA:3.20.20.10] (39-114)
  IPR029066 PLP-binding barrel [G3DSA:3.20.20.10] (152-199)
  IPR029066 PLP-binding barrel [SSF51419] (31-201)

Radius of gyration: 21.07 Å; chains: 1; bounding box: 52×32×64 Å